Protein AF-A0A9W8XB59-F1 (afdb_monomer_lite)

Radius of gyration: 19.23 Å; chains: 1; bounding box: 44×51×46 Å

pLDDT: mean 84.79, std 17.96, range [38.41, 98.62]

Organism: NCBI:txid1932322

Foldseek 3Di:
DCLDDPPCVSLVVQLVVLVVLLVVLPPDDDPVCVLVSLVSNLVSLVSQLQSCLVVLHPSVQVSLVVSLVSLVVSCVPPVDPVSLVCNLVSLLSNLSSCVSVPPNVSSLVSLVVSVVSQVVPAPVLGQGDCRSLQVNLVVCVVVVNNVVSCVSRVVNVVSCCVNQNPPNPCPVVVVVVVPPDPPPPPPPVNVD

Structure (mmCIF, N/CA/C/O backbone):
data_AF-A0A9W8XB59-F1
#
_entry.id   AF-A0A9W8XB59-F1
#
loop_
_atom_site.group_PDB
_atom_site.id
_atom_site.type_symbol
_atom_site.label_atom_id
_atom_site.label_alt_id
_atom_site.label_comp_id
_atom_site.label_asym_id
_atom_site.label_entity_id
_atom_site.label_seq_id
_atom_site.pdbx_PDB_ins_code
_atom_site.Cartn_x
_atom_site.Cartn_y
_atom_site.Cartn_z
_atom_site.occupancy
_atom_site.B_iso_or_equiv
_atom_site.auth_seq_id
_atom_site.auth_comp_id
_atom_site.auth_asym_id
_atom_site.auth_atom_id
_atom_site.pdbx_PDB_model_num
ATOM 1 N N . MET A 1 1 ? -1.009 18.847 -15.974 1.00 39.00 1 MET A N 1
ATOM 2 C CA . MET A 1 1 ? -1.840 17.857 -16.693 1.00 39.00 1 MET A CA 1
ATOM 3 C C . MET A 1 1 ? -2.708 17.125 -15.670 1.00 39.00 1 MET A C 1
ATOM 5 O O . MET A 1 1 ? -2.159 16.431 -14.826 1.00 39.00 1 MET A O 1
ATOM 9 N N . ARG A 1 2 ? -4.029 17.368 -15.632 1.00 41.19 2 ARG A N 1
ATOM 10 C CA . ARG A 1 2 ? -4.949 16.758 -14.646 1.00 41.19 2 ARG A CA 1
ATOM 11 C C . ARG A 1 2 ? -5.427 15.395 -15.168 1.00 41.19 2 ARG A C 1
ATOM 13 O O . ARG A 1 2 ? -6.484 15.317 -15.773 1.00 41.19 2 ARG A O 1
ATOM 20 N N . LEU A 1 3 ? -4.623 14.350 -14.968 1.00 43.78 3 LEU A N 1
ATOM 21 C CA . LEU A 1 3 ? -4.915 12.979 -15.426 1.00 43.78 3 LEU A CA 1
ATOM 22 C C . LEU A 1 3 ? -6.006 12.254 -14.613 1.00 43.78 3 LEU A C 1
ATOM 24 O O . LEU A 1 3 ? -6.436 11.176 -15.001 1.00 43.78 3 LEU A O 1
ATOM 28 N N . LEU A 1 4 ? -6.470 12.824 -13.499 1.00 41.59 4 LEU A N 1
ATOM 29 C CA . LEU A 1 4 ? -7.421 12.176 -12.593 1.00 41.59 4 LEU A CA 1
ATOM 30 C C . LEU A 1 4 ? -8.642 13.083 -12.382 1.00 41.59 4 LEU A C 1
ATOM 32 O O . LEU A 1 4 ? -8.731 13.795 -11.385 1.00 41.59 4 LEU A O 1
ATOM 36 N N . GLN A 1 5 ? -9.556 13.113 -13.355 1.00 44.56 5 GLN A N 1
ATOM 37 C CA . GLN A 1 5 ? -10.935 13.551 -13.117 1.00 44.56 5 GLN A CA 1
ATOM 38 C C . GLN A 1 5 ? -11.796 12.324 -12.802 1.00 44.56 5 GLN A C 1
ATOM 40 O O . GLN A 1 5 ? -11.575 11.252 -13.358 1.00 44.56 5 GLN A O 1
ATOM 45 N N . GLU A 1 6 ? -12.783 12.494 -11.921 1.00 46.69 6 GLU A N 1
ATOM 46 C CA . GLU A 1 6 ? -13.738 11.449 -11.510 1.00 46.69 6 GLU A CA 1
ATOM 47 C C . GLU A 1 6 ? -14.647 10.968 -12.657 1.00 46.69 6 GLU A C 1
ATOM 49 O O . GLU A 1 6 ? -15.342 9.962 -12.533 1.00 46.69 6 GLU A O 1
ATOM 54 N N . THR A 1 7 ? -14.628 11.654 -13.803 1.00 48.38 7 THR A N 1
ATOM 55 C CA . THR A 1 7 ? -15.285 11.209 -15.030 1.00 48.38 7 THR A CA 1
ATOM 56 C C . THR A 1 7 ? -14.371 10.213 -15.756 1.00 48.38 7 THR A C 1
ATOM 58 O O . THR A 1 7 ? -13.221 10.511 -16.076 1.00 48.38 7 THR A O 1
ATOM 61 N N . GLY A 1 8 ? -14.872 9.000 -16.018 1.00 53.00 8 GLY A N 1
ATOM 62 C CA . GLY A 1 8 ? -14.090 7.831 -16.466 1.00 53.00 8 GLY A CA 1
ATOM 63 C C . GLY A 1 8 ? -13.177 7.999 -17.695 1.00 53.00 8 GLY A C 1
ATOM 64 O O . GLY A 1 8 ? -12.318 7.151 -17.921 1.00 53.00 8 GLY A O 1
ATOM 65 N N . TYR A 1 9 ? -13.280 9.100 -18.446 1.00 53.75 9 TYR A N 1
ATOM 66 C CA . TYR A 1 9 ? -12.360 9.448 -19.536 1.00 53.75 9 TYR A CA 1
ATOM 67 C C . TYR A 1 9 ? -10.899 9.627 -19.078 1.00 53.75 9 TYR A C 1
ATOM 69 O O . TYR A 1 9 ? -9.980 9.260 -19.814 1.00 53.75 9 TYR A O 1
ATOM 77 N N . GLY A 1 10 ? -10.659 10.137 -17.862 1.00 65.44 10 GLY A N 1
ATOM 78 C CA . GLY A 1 10 ? -9.296 10.280 -17.326 1.00 65.44 10 GLY A CA 1
ATOM 79 C C . GLY A 1 10 ? -8.639 8.937 -16.992 1.00 65.44 10 GLY A C 1
ATOM 80 O O . GLY A 1 10 ? -7.450 8.743 -17.238 1.00 65.44 10 GLY A O 1
ATOM 81 N N . LEU A 1 11 ? -9.433 7.981 -16.500 1.00 70.31 11 LEU A N 1
ATOM 82 C CA . LEU A 1 11 ? -8.954 6.659 -16.090 1.00 70.31 11 LEU A CA 1
ATOM 83 C C . LEU A 1 11 ? -8.550 5.787 -17.283 1.00 70.31 11 LEU A C 1
ATOM 85 O O . LEU A 1 11 ? -7.505 5.150 -17.225 1.00 70.31 11 LEU A O 1
ATOM 89 N N . VAL A 1 12 ? -9.330 5.792 -18.371 1.00 73.25 12 VAL A N 1
ATOM 90 C CA . VAL A 1 12 ? -8.998 5.019 -19.586 1.00 73.25 12 VAL A CA 1
ATOM 91 C C . VAL A 1 12 ? -7.714 5.544 -20.228 1.00 73.25 12 VAL A C 1
ATOM 93 O O . VAL A 1 12 ? -6.794 4.774 -20.480 1.00 73.25 12 VAL A O 1
ATOM 96 N N . THR A 1 13 ? -7.598 6.867 -20.380 1.00 79.00 13 THR A N 1
ATOM 97 C CA . THR A 1 13 ? -6.377 7.501 -20.908 1.00 79.00 13 THR A CA 1
ATOM 98 C C . THR A 1 13 ? -5.156 7.206 -20.023 1.00 79.00 13 THR A C 1
ATOM 100 O O . THR A 1 13 ? -4.043 7.037 -20.520 1.00 79.00 13 THR A O 1
ATOM 103 N N . GLY A 1 14 ? -5.357 7.120 -18.702 1.00 80.12 14 GLY A N 1
ATOM 104 C CA . GLY A 1 14 ? -4.322 6.716 -17.753 1.00 80.12 14 GLY A CA 1
ATOM 105 C C . GLY A 1 14 ? -3.882 5.256 -17.908 1.00 80.12 14 GLY A C 1
ATOM 106 O O . GLY A 1 14 ? -2.684 4.987 -17.822 1.00 80.12 14 GLY A O 1
ATOM 107 N N . ASP A 1 15 ? -4.816 4.330 -18.162 1.00 81.06 15 ASP A N 1
ATOM 108 C CA . ASP A 1 15 ? -4.507 2.909 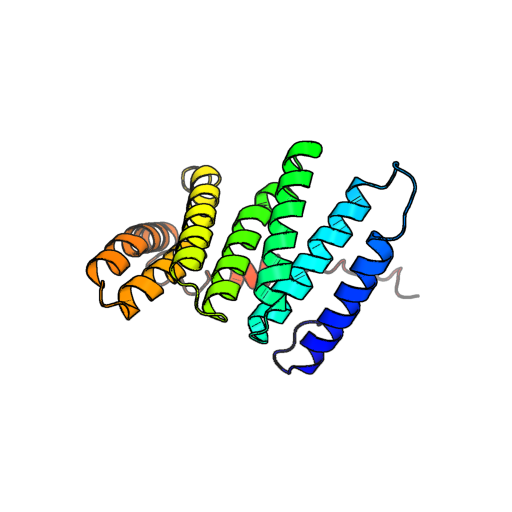-18.401 1.00 81.06 15 ASP A CA 1
ATOM 109 C C . ASP A 1 15 ? -3.679 2.766 -19.682 1.00 81.06 15 ASP A C 1
ATOM 111 O O . ASP A 1 15 ? -2.616 2.150 -19.661 1.00 81.06 15 ASP A O 1
ATOM 115 N N . ASP A 1 16 ? -4.096 3.428 -20.766 1.00 84.50 16 ASP A N 1
ATOM 116 C CA . ASP A 1 16 ? -3.393 3.404 -22.054 1.00 84.50 16 ASP A CA 1
ATOM 117 C C . ASP A 1 16 ? -1.960 3.943 -21.935 1.00 84.50 16 ASP A C 1
ATOM 119 O O . ASP A 1 16 ? -1.011 3.337 -22.447 1.00 84.50 16 ASP A O 1
ATOM 123 N N . TYR A 1 17 ? -1.777 5.049 -21.204 1.00 82.69 17 TYR A N 1
ATOM 124 C CA . TYR A 1 17 ? -0.450 5.600 -20.932 1.00 82.69 17 TYR A CA 1
ATOM 125 C C . TYR A 1 17 ? 0.417 4.625 -20.126 1.00 82.69 17 TYR A C 1
ATOM 127 O O . TYR A 1 17 ? 1.581 4.401 -20.464 1.00 82.69 17 TYR A O 1
ATOM 135 N N . ALA A 1 18 ? -0.143 4.012 -19.082 1.00 85.81 18 ALA A N 1
ATOM 136 C CA . ALA A 1 18 ? 0.582 3.063 -18.248 1.00 85.81 18 ALA A CA 1
ATOM 137 C C . ALA A 1 18 ? 0.952 1.780 -19.016 1.00 85.81 18 ALA A C 1
ATOM 139 O O . ALA A 1 18 ? 2.045 1.246 -18.833 1.00 85.81 18 ALA A O 1
ATOM 140 N N . VAL A 1 19 ? 0.088 1.307 -19.919 1.00 88.44 19 VAL A N 1
ATOM 141 C CA . VAL A 1 19 ? 0.380 0.172 -20.808 1.00 88.44 19 VAL A CA 1
ATOM 142 C C . VAL A 1 19 ? 1.507 0.516 -21.784 1.00 88.44 19 VAL A C 1
ATOM 144 O O . VAL A 1 19 ? 2.394 -0.310 -22.013 1.00 88.44 19 VAL A O 1
ATOM 147 N N . LEU A 1 20 ? 1.514 1.725 -22.353 1.00 87.38 20 LEU A N 1
ATOM 148 C CA . LEU A 1 20 ? 2.593 2.165 -23.239 1.00 87.38 20 LEU A CA 1
ATOM 149 C C . LEU A 1 20 ? 3.930 2.270 -22.493 1.00 87.38 20 LEU A C 1
ATOM 151 O O . LEU A 1 20 ? 4.931 1.735 -22.968 1.00 87.38 20 LEU A O 1
ATOM 155 N N . ALA A 1 21 ? 3.939 2.896 -21.312 1.00 83.75 21 ALA A N 1
ATOM 156 C CA . ALA A 1 21 ? 5.128 3.013 -20.469 1.00 83.75 21 ALA A CA 1
ATOM 157 C C . ALA A 1 21 ? 5.686 1.635 -20.074 1.00 83.75 21 ALA A C 1
ATOM 159 O O . ALA A 1 21 ? 6.890 1.404 -20.176 1.00 83.75 21 ALA A O 1
ATOM 160 N N . GLN A 1 22 ? 4.810 0.684 -19.734 1.00 86.88 22 GLN A N 1
ATOM 161 C CA . GLN A 1 22 ? 5.190 -0.704 -19.480 1.00 86.88 22 GLN A CA 1
ATOM 162 C C . GLN A 1 22 ? 5.850 -1.360 -20.699 1.00 86.88 22 GLN A C 1
ATOM 164 O O . GLN A 1 22 ? 6.851 -2.054 -20.541 1.00 86.88 22 GLN A O 1
ATOM 169 N N . ARG A 1 23 ? 5.301 -1.173 -21.907 1.00 87.50 23 ARG A N 1
ATOM 170 C CA . ARG A 1 23 ? 5.877 -1.748 -23.135 1.00 87.50 23 ARG A CA 1
ATOM 171 C C . ARG A 1 23 ? 7.260 -1.182 -23.417 1.00 87.50 23 ARG A C 1
ATOM 173 O O . ARG A 1 23 ? 8.157 -1.952 -23.728 1.00 87.50 23 ARG A O 1
ATOM 180 N N . ILE A 1 24 ? 7.433 0.129 -23.267 1.00 84.94 24 ILE A N 1
ATOM 181 C CA . ILE A 1 24 ? 8.732 0.789 -23.445 1.00 84.94 24 ILE A CA 1
ATOM 182 C C . ILE A 1 24 ? 9.738 0.255 -22.420 1.00 84.94 24 ILE A C 1
ATOM 184 O O . ILE A 1 24 ? 10.842 -0.121 -22.794 1.00 84.94 24 ILE A O 1
ATOM 188 N N . ALA A 1 25 ? 9.337 0.130 -21.153 1.00 82.56 25 ALA A N 1
ATOM 189 C CA . ALA A 1 25 ? 10.191 -0.413 -20.099 1.00 82.56 25 ALA A CA 1
ATOM 190 C C . ALA A 1 25 ? 10.466 -1.924 -20.228 1.00 82.56 25 ALA A C 1
ATOM 192 O O . ALA A 1 25 ? 11.363 -2.433 -19.566 1.00 82.56 25 ALA A O 1
ATOM 193 N N . ALA A 1 26 ? 9.701 -2.657 -21.040 1.00 76.44 26 ALA A N 1
ATOM 194 C CA . ALA A 1 26 ? 9.910 -4.083 -21.283 1.00 76.44 26 ALA A CA 1
ATOM 195 C C . ALA A 1 26 ? 10.820 -4.367 -22.489 1.00 76.44 26 ALA A C 1
ATOM 197 O O . ALA A 1 26 ? 11.258 -5.504 -22.650 1.00 76.44 26 ALA A O 1
ATOM 198 N N . ILE A 1 27 ? 11.094 -3.371 -23.337 1.00 81.62 27 ILE A N 1
ATOM 199 C CA . ILE A 1 27 ? 12.056 -3.520 -24.432 1.00 81.62 27 ILE A CA 1
ATOM 200 C C . ILE A 1 27 ? 13.453 -3.636 -23.813 1.00 81.62 27 ILE A C 1
ATOM 202 O O . ILE A 1 27 ? 13.838 -2.826 -22.966 1.00 81.62 27 ILE A O 1
ATOM 206 N N . GLU A 1 28 ? 14.190 -4.678 -24.206 1.00 67.75 28 GLU A N 1
ATOM 207 C CA . GLU A 1 28 ? 15.563 -4.904 -23.758 1.00 67.75 28 GLU A CA 1
ATOM 208 C C . GLU A 1 28 ? 16.415 -3.665 -24.056 1.00 67.75 28 GLU A C 1
ATOM 210 O O . GLU A 1 28 ? 16.481 -3.176 -25.183 1.00 67.75 28 GLU A O 1
ATOM 215 N N . GLY A 1 29 ? 17.037 -3.142 -23.006 1.00 64.56 29 GLY A N 1
ATOM 216 C CA . GLY A 1 29 ? 17.947 -2.005 -23.044 1.00 64.56 29 GLY A CA 1
ATOM 217 C C . GLY A 1 29 ? 19.198 -2.346 -22.247 1.00 64.56 29 GLY A C 1
ATOM 218 O O . GLY A 1 29 ? 19.171 -3.293 -21.454 1.00 64.56 29 GLY A O 1
ATOM 219 N N . ASN A 1 30 ? 20.268 -1.584 -22.472 1.00 67.50 30 ASN A N 1
ATOM 220 C CA . ASN A 1 30 ? 21.551 -1.758 -21.793 1.00 67.50 30 ASN A CA 1
ATOM 221 C C . ASN A 1 30 ? 21.385 -1.767 -20.261 1.00 67.50 30 ASN A C 1
ATOM 223 O O . ASN A 1 30 ? 20.531 -1.068 -19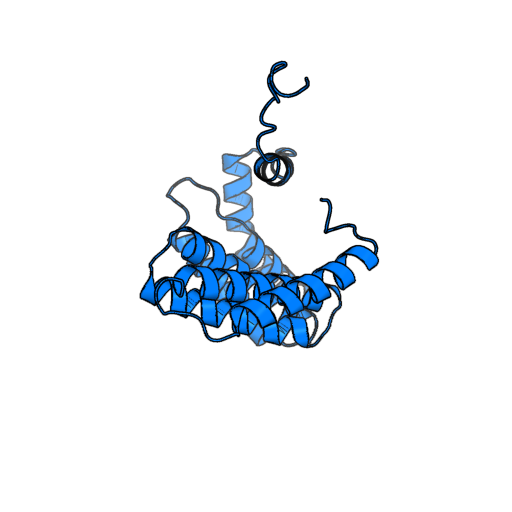.714 1.00 67.50 30 ASN A O 1
ATOM 227 N N . ASP A 1 31 ? 22.237 -2.532 -19.573 1.00 69.62 31 ASP A N 1
ATOM 228 C CA . ASP A 1 31 ? 22.199 -2.700 -18.110 1.00 69.62 31 ASP A CA 1
ATOM 229 C C . ASP A 1 31 ? 22.401 -1.385 -17.330 1.00 69.62 31 ASP A C 1
ATOM 231 O O . ASP A 1 31 ? 22.033 -1.302 -16.158 1.00 69.62 31 ASP A O 1
ATOM 235 N N . GLU A 1 32 ? 22.936 -0.342 -17.973 1.00 68.62 32 GLU A N 1
ATOM 236 C CA . GLU A 1 32 ? 23.192 0.968 -17.359 1.00 68.62 32 GLU A CA 1
ATOM 237 C C . GLU A 1 32 ? 21.907 1.679 -16.874 1.00 68.62 32 GLU A C 1
ATOM 239 O O . GLU A 1 32 ? 21.971 2.421 -15.896 1.00 68.62 32 GLU A O 1
ATOM 244 N N . ASP A 1 33 ? 20.733 1.363 -17.445 1.00 84.50 33 ASP A N 1
ATOM 245 C CA . ASP A 1 33 ? 19.448 2.017 -17.123 1.00 84.50 33 ASP A CA 1
ATOM 246 C C . ASP A 1 33 ? 18.468 1.124 -16.327 1.00 84.50 33 ASP A C 1
ATOM 248 O O . ASP A 1 33 ? 17.264 1.392 -16.238 1.00 84.50 33 ASP A O 1
ATOM 252 N N . GLU A 1 34 ? 18.938 0.021 -15.737 1.00 89.44 34 GLU A N 1
ATOM 253 C CA . GLU A 1 34 ? 18.060 -0.991 -15.128 1.00 89.44 34 GLU A CA 1
ATOM 254 C C . GLU A 1 34 ? 17.197 -0.454 -13.966 1.00 89.44 34 GLU A C 1
ATOM 256 O O . GLU A 1 34 ? 16.018 -0.818 -13.830 1.00 89.44 34 GLU A O 1
ATOM 261 N N . ASN A 1 35 ? 17.755 0.424 -13.124 1.00 91.12 35 ASN A N 1
ATOM 262 C CA . ASN A 1 35 ? 17.005 1.032 -12.023 1.00 91.12 35 ASN A CA 1
ATOM 263 C C . ASN A 1 35 ? 15.865 1.915 -12.550 1.00 91.12 35 ASN A C 1
ATOM 265 O O . ASN A 1 35 ? 14.741 1.818 -12.061 1.00 91.12 35 ASN A O 1
ATOM 269 N N . ASP A 1 36 ? 16.124 2.737 -13.560 1.00 90.50 36 ASP A N 1
ATOM 270 C CA . ASP A 1 36 ? 15.119 3.647 -14.110 1.00 90.50 36 ASP A CA 1
ATOM 271 C C . ASP A 1 36 ? 14.035 2.862 -14.852 1.00 90.50 36 ASP A C 1
ATOM 273 O O . ASP A 1 36 ? 12.838 3.085 -14.657 1.00 90.50 36 ASP A O 1
ATOM 277 N N . ARG A 1 37 ? 14.434 1.836 -15.608 1.00 90.50 37 ARG A N 1
ATOM 278 C CA . ARG A 1 37 ? 13.511 0.924 -16.291 1.00 90.50 37 ARG A CA 1
ATOM 279 C C . ARG A 1 37 ? 12.591 0.195 -15.315 1.00 90.50 37 ARG A C 1
ATOM 281 O O . ARG A 1 37 ? 11.374 0.180 -15.500 1.00 90.50 37 ARG A O 1
ATOM 288 N N . SER A 1 38 ? 13.146 -0.395 -14.254 1.00 92.81 38 SER A N 1
ATOM 289 C CA . SER A 1 38 ? 12.342 -1.094 -13.242 1.00 92.81 38 SER A CA 1
ATOM 290 C C . SER A 1 38 ? 11.451 -0.136 -12.443 1.00 92.81 38 SER A C 1
ATOM 292 O O . SER A 1 38 ? 10.356 -0.531 -12.038 1.00 92.81 38 SER A O 1
ATOM 294 N N . LYS A 1 39 ? 11.854 1.132 -12.272 1.00 93.00 39 LYS A N 1
ATOM 295 C CA . LYS A 1 39 ? 11.016 2.182 -11.677 1.00 93.00 39 LYS A CA 1
ATOM 296 C C . LYS A 1 39 ? 9.825 2.517 -12.572 1.00 93.00 39 LYS A C 1
ATOM 298 O O . LYS A 1 39 ? 8.691 2.454 -12.103 1.00 93.00 39 LYS A O 1
ATOM 303 N N . ILE A 1 40 ? 10.059 2.782 -13.859 1.00 91.94 40 ILE A N 1
ATOM 304 C CA . ILE A 1 40 ? 8.994 3.048 -14.841 1.00 91.94 40 ILE A CA 1
ATOM 305 C C . ILE A 1 40 ? 8.023 1.867 -14.909 1.00 91.94 40 ILE A C 1
ATOM 307 O O . ILE A 1 40 ? 6.805 2.058 -14.907 1.00 91.94 40 ILE A O 1
ATOM 311 N N . LEU A 1 41 ? 8.545 0.638 -14.921 1.00 93.56 41 LEU A N 1
ATOM 312 C CA . LEU A 1 41 ? 7.727 -0.570 -14.926 1.00 93.56 41 LEU A CA 1
ATOM 313 C C . LEU A 1 41 ? 6.874 -0.686 -13.652 1.00 93.56 41 LEU A C 1
ATOM 315 O O . LEU A 1 41 ? 5.672 -0.942 -13.735 1.00 93.56 41 LEU A O 1
ATOM 319 N N . SER A 1 42 ? 7.477 -0.456 -12.484 1.00 94.88 42 SER A N 1
ATOM 320 C CA . SER A 1 42 ? 6.798 -0.451 -11.182 1.00 94.88 42 SER A CA 1
ATOM 321 C C . SER A 1 42 ? 5.672 0.590 -11.132 1.00 94.88 42 SER A C 1
ATOM 323 O O . SER A 1 42 ? 4.531 0.253 -10.807 1.00 94.88 42 SER A O 1
ATOM 325 N N . ASP A 1 43 ? 5.944 1.829 -11.551 1.00 92.75 43 ASP A N 1
ATOM 326 C CA . ASP A 1 43 ? 4.950 2.906 -11.586 1.00 92.75 43 ASP A CA 1
ATOM 327 C C . ASP A 1 43 ? 3.843 2.642 -12.626 1.00 92.75 43 ASP A C 1
ATOM 329 O O . ASP A 1 43 ? 2.677 2.966 -12.398 1.00 92.75 43 ASP A O 1
ATOM 333 N N . SER A 1 44 ? 4.159 1.973 -13.735 1.00 93.69 44 SER A N 1
ATOM 334 C CA . SER A 1 44 ? 3.156 1.546 -14.719 1.00 93.69 44 SER A CA 1
ATOM 335 C C . SER A 1 44 ? 2.167 0.544 -14.112 1.00 93.69 44 SER A C 1
ATOM 337 O O . SER A 1 44 ? 0.952 0.709 -14.244 1.00 93.69 44 SER A O 1
ATOM 339 N N . TYR A 1 45 ? 2.661 -0.465 -13.383 1.00 96.19 45 TYR A N 1
ATOM 340 C CA . TYR A 1 45 ? 1.801 -1.412 -12.668 1.00 96.19 45 TYR A CA 1
ATOM 341 C C . TYR A 1 45 ? 1.029 -0.762 -11.520 1.00 96.19 45 TYR A C 1
ATOM 343 O O . TYR A 1 45 ? -0.132 -1.115 -11.301 1.00 96.19 45 TYR A O 1
ATOM 351 N N . ARG A 1 46 ? 1.622 0.216 -10.825 1.00 95.38 46 ARG A N 1
ATOM 352 C CA . ARG A 1 46 ? 0.918 1.048 -9.843 1.00 95.38 46 ARG A CA 1
ATOM 353 C C . ARG A 1 46 ? -0.311 1.702 -10.460 1.00 95.38 46 ARG A C 1
ATOM 355 O O . ARG A 1 46 ? -1.406 1.550 -9.923 1.00 95.38 46 ARG A O 1
ATOM 362 N N . PHE A 1 47 ? -0.149 2.424 -11.570 1.00 94.38 47 PHE A N 1
ATOM 363 C CA . PHE A 1 47 ? -1.262 3.143 -12.191 1.00 94.38 47 PHE A CA 1
ATOM 364 C C . PHE A 1 47 ? -2.349 2.189 -12.688 1.00 94.38 47 PHE A C 1
ATOM 366 O O . PHE A 1 47 ? -3.511 2.374 -12.328 1.00 94.38 47 PHE A O 1
ATOM 373 N N . GLN A 1 48 ? -1.982 1.123 -13.406 1.00 94.62 48 GLN A N 1
ATOM 374 C CA . GLN A 1 48 ? -2.942 0.105 -13.859 1.00 94.62 48 GLN A CA 1
ATOM 375 C C . GLN A 1 48 ? -3.654 -0.580 -12.685 1.00 94.62 48 GLN A C 1
ATOM 377 O O . GLN A 1 48 ? -4.856 -0.823 -12.736 1.00 94.62 48 GLN A O 1
ATOM 382 N N . GLY A 1 49 ? -2.935 -0.863 -11.596 1.00 95.06 49 GLY A N 1
ATOM 383 C CA . GLY A 1 49 ? -3.494 -1.459 -10.386 1.00 95.06 49 GLY A CA 1
ATOM 384 C C . GLY A 1 49 ? -4.517 -0.557 -9.699 1.00 95.06 49 GLY A C 1
ATOM 385 O O . GLY A 1 49 ? -5.612 -1.007 -9.354 1.00 95.06 49 GLY A O 1
ATOM 386 N N . ILE A 1 50 ? -4.200 0.731 -9.550 1.00 93.94 50 ILE A N 1
ATOM 387 C CA . ILE A 1 50 ? -5.108 1.730 -8.976 1.00 93.94 50 ILE A CA 1
ATOM 388 C C . ILE A 1 50 ? -6.347 1.887 -9.866 1.00 93.94 50 ILE A C 1
ATOM 390 O O . ILE A 1 50 ? -7.469 1.753 -9.373 1.00 93.94 50 ILE A O 1
ATOM 394 N N . ILE A 1 51 ? -6.157 2.110 -11.171 1.00 92.62 51 ILE A N 1
ATOM 395 C CA . ILE A 1 51 ? -7.242 2.279 -12.149 1.00 92.62 51 ILE A CA 1
ATOM 396 C C . ILE A 1 51 ? -8.126 1.031 -12.182 1.00 92.62 51 ILE A C 1
ATOM 398 O O . ILE A 1 51 ? -9.341 1.125 -12.012 1.00 92.62 51 ILE A O 1
ATOM 402 N N . GLY A 1 52 ? -7.519 -0.148 -12.308 1.00 92.31 52 GLY A N 1
ATOM 403 C CA . GLY A 1 52 ? -8.221 -1.424 -12.324 1.00 92.31 52 GLY A CA 1
ATOM 404 C C . GLY A 1 52 ? -9.036 -1.662 -11.053 1.00 92.31 52 GLY A C 1
ATOM 405 O O . GLY A 1 52 ? -10.149 -2.175 -11.142 1.00 92.31 52 GLY A O 1
ATOM 406 N N . SER A 1 53 ? -8.539 -1.222 -9.892 1.00 92.38 53 SER A N 1
ATOM 407 C CA . SER A 1 53 ? -9.264 -1.286 -8.615 1.00 92.38 53 SER A CA 1
ATOM 408 C C . SER A 1 53 ? -10.457 -0.330 -8.557 1.00 92.38 53 SER A C 1
ATOM 410 O O . SER A 1 53 ? -11.491 -0.682 -7.991 1.00 92.38 53 SER A O 1
ATOM 412 N N . TYR A 1 54 ? -10.349 0.871 -9.131 1.00 90.25 54 TYR A N 1
ATOM 413 C CA . TYR A 1 54 ? -11.481 1.803 -9.231 1.00 90.25 54 TYR A CA 1
ATOM 414 C C . TYR A 1 54 ? -12.558 1.300 -10.192 1.00 90.25 54 TYR A C 1
ATOM 416 O O . TYR A 1 54 ? -13.744 1.430 -9.900 1.00 90.25 54 TYR A O 1
ATOM 424 N N . LEU A 1 55 ? -12.146 0.676 -11.296 1.00 89.75 55 LEU A N 1
ATOM 425 C CA . LEU A 1 55 ? -13.047 0.081 -12.283 1.00 89.75 55 LEU A CA 1
ATOM 426 C C . LEU A 1 55 ? -13.595 -1.295 -11.858 1.00 89.75 55 LEU A C 1
ATOM 428 O O . LEU A 1 55 ? -14.452 -1.840 -12.545 1.00 89.75 55 LEU A O 1
ATOM 432 N N . GLY A 1 56 ? -13.111 -1.871 -10.751 1.00 89.75 56 GLY A N 1
ATOM 433 C CA . GLY A 1 56 ? -13.547 -3.185 -10.265 1.00 89.75 56 GLY A CA 1
ATOM 434 C C . GLY A 1 56 ? -13.142 -4.352 -11.173 1.00 89.75 56 GLY A C 1
ATOM 435 O O . GLY A 1 56 ? -13.863 -5.339 -11.266 1.00 89.75 56 GLY A O 1
ATOM 436 N N . THR A 1 57 ? -12.008 -4.239 -11.863 1.00 91.75 57 THR A N 1
ATOM 437 C CA . THR A 1 57 ? -11.513 -5.251 -12.812 1.00 91.75 57 THR A CA 1
ATOM 438 C C . THR A 1 57 ? -10.448 -6.155 -12.187 1.00 91.75 57 THR A C 1
ATOM 440 O O . THR A 1 57 ? -9.724 -5.742 -11.278 1.00 91.75 57 THR A O 1
ATOM 443 N N . GLU A 1 58 ? -10.275 -7.368 -12.727 1.00 91.88 58 GLU A N 1
ATOM 444 C CA . GLU A 1 58 ? -9.221 -8.313 -12.304 1.00 91.88 58 GLU A CA 1
ATOM 445 C C . GLU A 1 58 ? -7.805 -7.743 -12.428 1.00 91.88 58 GLU A C 1
ATOM 447 O O . GLU A 1 58 ? -6.940 -8.061 -11.605 1.00 91.88 58 GLU A O 1
ATOM 452 N N . LYS A 1 59 ? -7.602 -6.809 -13.372 1.00 93.06 59 LYS A N 1
ATOM 453 C CA . LYS A 1 59 ? -6.349 -6.057 -13.516 1.00 93.06 59 LYS A CA 1
ATOM 454 C C . LYS A 1 59 ? -5.934 -5.371 -12.215 1.00 93.06 59 LYS A C 1
ATOM 456 O O . LYS A 1 59 ? -4.745 -5.317 -11.918 1.00 93.06 59 LYS A O 1
ATOM 461 N N . GLY A 1 60 ? -6.890 -4.883 -11.418 1.00 95.44 60 GLY A N 1
ATOM 462 C CA . GLY A 1 60 ? -6.599 -4.230 -10.143 1.00 95.44 60 GLY A CA 1
ATOM 463 C C . GLY A 1 60 ? -5.761 -5.121 -9.229 1.00 95.44 60 GLY A C 1
ATOM 464 O O . GLY A 1 60 ? -4.726 -4.692 -8.725 1.00 95.44 60 GLY A O 1
ATOM 465 N N . VAL A 1 61 ? -6.159 -6.388 -9.086 1.00 97.00 61 VAL A N 1
ATOM 466 C CA . VAL A 1 61 ? -5.485 -7.373 -8.229 1.00 97.00 61 VAL A CA 1
ATOM 467 C C . VAL A 1 61 ? -4.159 -7.813 -8.847 1.00 97.00 61 VAL A C 1
ATOM 469 O O . VAL A 1 61 ? -3.141 -7.829 -8.155 1.00 97.00 61 VAL A O 1
ATOM 472 N N . SER A 1 62 ? -4.134 -8.151 -10.142 1.00 96.88 62 SER A N 1
ATOM 473 C CA . SER A 1 62 ? -2.907 -8.632 -10.791 1.00 96.88 62 SER A CA 1
ATOM 474 C C . SER A 1 62 ? -1.816 -7.558 -10.860 1.00 96.88 62 SER A C 1
ATOM 476 O O . SER A 1 62 ? -0.658 -7.848 -10.566 1.00 96.88 62 SER A O 1
ATOM 478 N N . CYS A 1 63 ? -2.167 -6.312 -11.195 1.00 96.94 63 CYS A N 1
ATOM 479 C CA . CYS A 1 63 ? -1.204 -5.221 -11.347 1.00 96.94 63 CYS A CA 1
ATOM 480 C C . CYS A 1 63 ? -0.692 -4.701 -9.998 1.00 96.94 63 CYS A C 1
ATOM 482 O O . CYS A 1 63 ? 0.509 -4.488 -9.866 1.00 96.94 63 CYS A O 1
ATOM 484 N N . THR A 1 64 ? -1.539 -4.568 -8.968 1.00 97.94 64 THR A N 1
ATOM 485 C CA . THR A 1 64 ? -1.058 -4.204 -7.616 1.00 97.94 64 THR A CA 1
ATOM 486 C C . THR A 1 64 ? -0.179 -5.298 -7.010 1.00 97.94 64 THR A C 1
ATOM 488 O O . THR A 1 64 ? 0.841 -4.986 -6.400 1.00 97.94 64 THR A O 1
ATOM 491 N N . LYS A 1 65 ? -0.493 -6.581 -7.242 1.00 98.12 65 LYS A N 1
ATOM 492 C CA . LYS A 1 65 ? 0.401 -7.681 -6.858 1.00 98.12 65 LYS A CA 1
ATOM 493 C C . LYS A 1 65 ? 1.756 -7.566 -7.562 1.00 98.12 65 LYS A C 1
ATOM 495 O O . LYS A 1 65 ? 2.787 -7.651 -6.900 1.00 98.12 65 LYS A O 1
ATOM 500 N N . LYS A 1 66 ? 1.765 -7.331 -8.879 1.00 97.94 66 LYS A N 1
ATOM 501 C CA . LYS A 1 66 ? 3.017 -7.196 -9.635 1.00 97.94 66 LYS A CA 1
ATOM 502 C C . LYS A 1 66 ? 3.827 -5.966 -9.219 1.00 97.94 66 LYS A C 1
ATOM 504 O O . LYS A 1 66 ? 5.050 -6.028 -9.157 1.00 97.94 66 LYS A O 1
ATOM 509 N N . TRP A 1 67 ? 3.149 -4.875 -8.874 1.00 98.25 67 TRP A N 1
ATOM 510 C CA . TRP A 1 67 ? 3.772 -3.686 -8.299 1.00 98.25 67 TRP A CA 1
ATOM 511 C C . TRP A 1 67 ? 4.485 -3.993 -6.973 1.00 98.25 67 TRP A C 1
ATOM 513 O O . TRP A 1 67 ? 5.636 -3.598 -6.802 1.00 98.25 67 TRP A O 1
ATOM 523 N N . ILE A 1 68 ? 3.856 -4.756 -6.069 1.00 98.62 68 ILE A N 1
ATOM 524 C CA . ILE A 1 68 ? 4.493 -5.202 -4.817 1.00 98.62 68 ILE A CA 1
ATOM 525 C C . ILE A 1 68 ? 5.743 -6.045 -5.104 1.00 98.62 68 ILE A C 1
ATOM 527 O O . ILE A 1 68 ? 6.779 -5.801 -4.491 1.00 98.62 68 ILE A O 1
ATOM 531 N N . GLU A 1 69 ? 5.663 -7.008 -6.029 1.00 98.31 69 GLU A N 1
ATOM 532 C CA . GLU A 1 69 ? 6.807 -7.852 -6.418 1.00 98.31 69 GLU A CA 1
ATOM 533 C C . GLU A 1 69 ? 8.001 -6.994 -6.874 1.00 98.31 69 GLU A C 1
ATOM 535 O O . GLU A 1 69 ? 9.098 -7.129 -6.335 1.00 98.31 69 GLU A O 1
ATOM 540 N N . LEU A 1 70 ? 7.763 -6.040 -7.781 1.00 97.06 70 LEU A N 1
ATOM 541 C CA . LEU A 1 70 ? 8.801 -5.137 -8.287 1.00 97.06 70 LEU A CA 1
ATOM 542 C C . LEU A 1 70 ? 9.368 -4.221 -7.199 1.00 97.06 70 LEU A C 1
ATOM 544 O O . LEU A 1 70 ? 10.571 -3.981 -7.172 1.00 97.06 70 LEU A O 1
ATOM 548 N N . LEU A 1 71 ? 8.538 -3.709 -6.285 1.00 98.19 71 LEU A N 1
ATOM 549 C CA . LEU A 1 71 ? 9.032 -2.917 -5.157 1.00 98.19 71 LEU A CA 1
ATOM 550 C C . LEU A 1 71 ? 9.934 -3.744 -4.242 1.00 98.19 71 LEU A C 1
ATOM 552 O O . LEU A 1 71 ? 10.977 -3.253 -3.829 1.00 98.19 71 LEU A O 1
ATOM 556 N N . VAL A 1 72 ? 9.568 -4.990 -3.935 1.00 98.25 72 VAL A N 1
ATOM 557 C CA . VAL A 1 72 ? 10.399 -5.874 -3.103 1.00 98.25 72 VAL A CA 1
ATOM 558 C C . VAL A 1 72 ? 11.748 -6.140 -3.773 1.00 98.25 72 VAL A C 1
ATOM 560 O O . VAL A 1 72 ? 12.782 -6.018 -3.115 1.00 98.25 72 VAL A O 1
ATOM 563 N N . GLU A 1 73 ? 11.754 -6.434 -5.074 1.00 97.38 73 GLU A N 1
ATOM 564 C CA . GLU A 1 73 ? 12.980 -6.620 -5.862 1.00 97.38 73 GLU A CA 1
ATOM 565 C C . GLU A 1 73 ? 13.856 -5.356 -5.851 1.00 97.38 73 GLU A C 1
ATOM 567 O O . GLU A 1 73 ? 15.046 -5.414 -5.529 1.00 97.38 73 GLU A O 1
ATOM 572 N N . ARG A 1 74 ? 13.260 -4.189 -6.124 1.00 96.81 74 ARG A N 1
ATOM 573 C CA . ARG A 1 74 ? 13.958 -2.895 -6.126 1.00 96.81 74 ARG A CA 1
ATOM 574 C C . ARG A 1 74 ? 14.510 -2.522 -4.755 1.00 96.81 74 ARG A C 1
ATOM 576 O O . ARG A 1 74 ? 15.640 -2.049 -4.667 1.00 96.81 74 ARG A O 1
ATOM 583 N N . ILE A 1 75 ? 13.762 -2.762 -3.678 1.00 97.56 75 ILE A N 1
ATOM 584 C CA . ILE A 1 75 ? 14.222 -2.522 -2.302 1.00 97.56 75 ILE A CA 1
ATOM 585 C C . ILE A 1 75 ? 15.414 -3.420 -1.983 1.00 97.56 75 ILE A C 1
ATOM 587 O O . ILE A 1 75 ? 16.400 -2.933 -1.434 1.00 97.56 75 ILE A O 1
ATOM 591 N N . ALA A 1 76 ? 15.351 -4.703 -2.349 1.00 97.94 76 ALA A N 1
ATOM 592 C CA . ALA A 1 76 ? 16.449 -5.636 -2.125 1.00 97.94 76 ALA A CA 1
ATOM 593 C C . ALA A 1 76 ? 17.725 -5.211 -2.870 1.00 97.94 76 ALA A C 1
ATOM 595 O O . ALA A 1 76 ? 18.822 -5.341 -2.327 1.00 97.94 76 ALA A O 1
ATOM 596 N N . LYS A 1 77 ? 17.582 -4.678 -4.089 1.00 96.88 77 LYS A N 1
ATOM 597 C CA . LYS A 1 77 ? 18.711 -4.312 -4.950 1.00 96.88 77 LYS A CA 1
ATOM 598 C C . LYS A 1 77 ? 19.281 -2.918 -4.683 1.00 96.88 77 LYS A C 1
ATOM 600 O O . LYS A 1 77 ? 20.497 -2.757 -4.640 1.00 96.88 77 LYS A O 1
ATOM 605 N N . HIS A 1 78 ? 18.422 -1.915 -4.525 1.00 95.62 78 HIS A N 1
ATOM 606 C CA . HIS A 1 78 ? 18.815 -0.502 -4.526 1.00 95.62 78 HIS A CA 1
ATOM 607 C C . HIS A 1 78 ? 18.596 0.204 -3.184 1.00 95.62 78 HIS A C 1
ATOM 609 O O . HIS A 1 78 ? 19.181 1.258 -2.958 1.00 95.62 78 HIS A O 1
ATOM 615 N N . GLN A 1 79 ? 17.757 -0.348 -2.298 1.00 96.12 79 GLN A N 1
ATOM 616 C CA . GLN A 1 79 ? 17.444 0.216 -0.973 1.00 96.12 79 GLN A CA 1
ATOM 617 C C . GLN A 1 79 ? 16.997 1.691 -1.003 1.00 96.12 79 GLN A C 1
ATOM 619 O O . GLN A 1 79 ? 17.215 2.449 -0.055 1.00 96.12 79 GLN A O 1
ATOM 624 N N . LEU A 1 80 ? 16.349 2.117 -2.091 1.00 95.06 80 LEU A N 1
ATOM 625 C CA . LEU A 1 80 ? 15.905 3.497 -2.253 1.00 95.06 80 LEU A CA 1
ATOM 626 C C . LEU A 1 80 ? 14.765 3.810 -1.285 1.00 95.06 80 LEU A C 1
ATOM 628 O O . LEU A 1 80 ? 13.758 3.101 -1.234 1.00 95.06 80 LEU A O 1
ATOM 632 N N . LYS A 1 81 ? 14.895 4.924 -0.554 1.00 95.31 81 LYS A N 1
ATOM 633 C CA . LYS A 1 81 ? 13.894 5.371 0.426 1.00 95.31 81 LYS A CA 1
ATOM 634 C C . LYS A 1 81 ? 12.491 5.463 -0.180 1.00 95.31 81 LYS A C 1
ATOM 636 O O . LYS A 1 81 ? 11.533 5.054 0.467 1.00 95.31 81 LYS A O 1
ATOM 641 N N . GLU A 1 82 ? 12.383 5.964 -1.409 1.00 95.31 82 GLU A N 1
ATOM 642 C CA . GLU A 1 82 ? 11.108 6.096 -2.118 1.00 95.31 82 GLU A CA 1
ATOM 643 C C . GLU A 1 82 ? 10.396 4.746 -2.289 1.00 95.31 82 GLU A C 1
ATOM 645 O O . GLU A 1 82 ? 9.204 4.647 -2.002 1.00 95.31 82 GLU A O 1
ATOM 650 N N . ASP A 1 83 ? 11.108 3.689 -2.693 1.00 96.94 83 ASP A N 1
ATOM 651 C CA . ASP A 1 83 ? 10.506 2.366 -2.887 1.00 96.94 83 ASP A CA 1
ATOM 652 C C . ASP A 1 83 ? 10.035 1.781 -1.547 1.00 96.94 83 ASP A C 1
ATOM 654 O O . ASP A 1 83 ? 8.918 1.268 -1.438 1.00 96.94 83 ASP A O 1
ATOM 658 N N . ILE A 1 84 ? 10.845 1.935 -0.492 1.00 96.06 84 ILE A N 1
ATOM 659 C CA . ILE A 1 84 ? 10.488 1.490 0.863 1.00 96.06 84 ILE A CA 1
ATOM 660 C C . ILE A 1 84 ? 9.256 2.263 1.369 1.00 96.06 84 ILE A C 1
ATOM 662 O O . ILE A 1 84 ? 8.372 1.677 1.999 1.00 96.06 84 ILE A O 1
ATOM 666 N N . ASP A 1 85 ? 9.180 3.579 1.122 1.00 95.25 85 ASP A N 1
ATOM 667 C CA . ASP A 1 85 ? 8.036 4.438 1.488 1.00 95.25 85 ASP A CA 1
ATOM 668 C C . ASP A 1 85 ? 6.771 4.076 0.707 1.00 95.25 85 ASP A C 1
ATOM 670 O O . ASP A 1 85 ? 5.659 4.198 1.222 1.00 95.25 85 ASP A O 1
ATOM 674 N N . THR A 1 86 ? 6.942 3.588 -0.517 1.00 96.88 86 THR A N 1
ATOM 675 C CA . THR A 1 86 ? 5.847 3.231 -1.416 1.00 96.88 86 THR A CA 1
ATOM 676 C C . THR A 1 86 ? 5.264 1.847 -1.115 1.00 96.88 86 THR A C 1
ATOM 678 O O . THR A 1 86 ? 4.072 1.621 -1.324 1.00 96.88 86 THR A O 1
ATOM 681 N N . LEU A 1 87 ? 6.054 0.921 -0.566 1.00 98.19 87 LEU A N 1
ATOM 682 C CA . LEU A 1 87 ? 5.618 -0.446 -0.261 1.00 98.19 87 LEU A CA 1
ATOM 683 C C . LEU A 1 87 ? 4.319 -0.561 0.570 1.00 98.19 87 LEU A C 1
ATOM 685 O O . LEU A 1 87 ? 3.435 -1.315 0.154 1.00 98.19 87 LEU A O 1
ATOM 689 N N . PRO A 1 88 ? 4.122 0.153 1.700 1.00 97.88 88 PRO A N 1
ATOM 690 C CA . PRO A 1 88 ? 2.857 0.072 2.435 1.00 97.88 88 PRO A CA 1
ATOM 691 C C . PRO A 1 88 ? 1.670 0.592 1.610 1.00 97.88 88 PRO A C 1
ATOM 693 O O . PRO A 1 88 ? 0.569 0.054 1.702 1.00 97.88 88 PRO A O 1
ATOM 696 N N . ILE A 1 89 ? 1.885 1.587 0.743 1.00 97.06 89 ILE A N 1
ATOM 697 C CA . ILE A 1 89 ? 0.846 2.080 -0.171 1.00 97.06 89 ILE A CA 1
ATOM 698 C C . ILE A 1 89 ? 0.450 0.966 -1.144 1.00 97.06 89 ILE A C 1
ATOM 700 O O . ILE A 1 89 ? -0.738 0.710 -1.313 1.00 97.06 89 ILE A O 1
ATOM 704 N N . ALA A 1 90 ? 1.414 0.241 -1.712 1.00 98.25 90 ALA A N 1
ATOM 705 C CA . ALA A 1 90 ? 1.126 -0.872 -2.614 1.00 98.25 90 ALA A CA 1
ATOM 706 C C . ALA A 1 90 ? 0.287 -1.978 -1.944 1.00 98.25 90 ALA A C 1
ATOM 708 O O . ALA A 1 90 ? -0.684 -2.459 -2.531 1.00 98.25 90 ALA A O 1
ATOM 709 N N . TYR A 1 91 ? 0.578 -2.318 -0.684 1.00 98.62 91 TYR A N 1
ATOM 710 C CA . TYR A 1 91 ? -0.253 -3.242 0.099 1.00 98.62 91 TYR A CA 1
ATOM 711 C C . TYR A 1 91 ? -1.655 -2.686 0.408 1.00 98.62 91 TYR A C 1
ATOM 713 O O . TYR A 1 91 ? -2.631 -3.443 0.398 1.00 98.62 91 TYR A O 1
ATOM 721 N N . ASN A 1 92 ? -1.798 -1.379 0.639 1.00 97.75 92 ASN A N 1
ATOM 722 C CA . ASN A 1 92 ? -3.113 -0.752 0.806 1.00 97.75 92 ASN A CA 1
ATOM 723 C C . ASN A 1 92 ? -3.972 -0.866 -0.453 1.00 97.75 92 ASN A C 1
ATOM 725 O O . ASN A 1 92 ? -5.147 -1.236 -0.376 1.00 97.75 92 ASN A O 1
ATOM 729 N N . GLU A 1 93 ? -3.360 -0.594 -1.601 1.00 97.31 93 GLU A N 1
ATOM 730 C CA . GLU A 1 93 ? -3.982 -0.669 -2.918 1.00 97.31 93 GLU A CA 1
ATOM 731 C C . GLU A 1 93 ? -4.360 -2.110 -3.283 1.00 97.31 93 GLU A C 1
ATOM 733 O O . GLU A 1 93 ? -5.484 -2.358 -3.717 1.00 97.31 93 GLU A O 1
ATOM 738 N N . TYR A 1 94 ? -3.485 -3.083 -3.007 1.00 97.94 94 TYR A N 1
ATOM 739 C CA . TYR A 1 94 ? -3.784 -4.504 -3.205 1.00 97.94 94 TYR A CA 1
ATOM 740 C C . TYR A 1 94 ? -4.943 -4.985 -2.324 1.00 97.94 94 TYR A C 1
ATOM 742 O O . TYR A 1 94 ? -5.844 -5.672 -2.807 1.00 97.94 94 TYR A O 1
ATOM 750 N N . GLY A 1 95 ? -4.980 -4.570 -1.052 1.00 97.31 95 GLY A N 1
ATOM 751 C CA . GLY A 1 95 ? -6.102 -4.871 -0.160 1.00 97.31 95 GLY A CA 1
ATOM 752 C C . GLY A 1 95 ? -7.422 -4.305 -0.687 1.00 97.31 95 GLY A C 1
ATOM 753 O O . GLY A 1 95 ? -8.431 -5.010 -0.725 1.00 97.31 95 GLY A O 1
ATOM 754 N N . ARG A 1 96 ? -7.408 -3.067 -1.200 1.00 95.75 96 ARG A N 1
ATOM 755 C CA . ARG A 1 96 ? -8.589 -2.450 -1.822 1.00 95.75 96 ARG A CA 1
ATOM 756 C C . ARG A 1 96 ? -9.025 -3.189 -3.089 1.00 95.75 96 ARG A C 1
ATOM 758 O O . ARG A 1 96 ? -10.220 -3.422 -3.263 1.00 95.75 96 ARG A O 1
ATOM 765 N N . ALA A 1 97 ? -8.082 -3.585 -3.943 1.00 96.31 97 ALA A N 1
ATOM 766 C CA . ALA A 1 97 ? -8.359 -4.376 -5.141 1.00 96.31 97 ALA A CA 1
ATOM 767 C C . ALA A 1 97 ? -9.048 -5.708 -4.792 1.00 96.31 97 ALA A C 1
ATOM 769 O O . ALA A 1 97 ? -10.054 -6.076 -5.397 1.00 96.31 97 ALA A O 1
ATOM 770 N N . LEU A 1 98 ? -8.551 -6.400 -3.763 1.00 96.06 98 LEU A N 1
ATOM 771 C CA . LEU A 1 98 ? -9.105 -7.667 -3.275 1.00 96.06 98 LEU A CA 1
ATOM 772 C C . LEU A 1 98 ? -10.511 -7.527 -2.674 1.00 96.06 98 LEU A C 1
ATOM 774 O O . LEU A 1 98 ? -11.266 -8.493 -2.674 1.00 96.06 98 LEU A O 1
ATOM 778 N N . MET A 1 99 ? -10.901 -6.343 -2.199 1.00 94.62 99 MET A N 1
ATOM 779 C CA . MET A 1 99 ? -12.283 -6.101 -1.767 1.00 94.62 99 MET A CA 1
ATOM 780 C C . MET A 1 99 ? -13.256 -5.888 -2.929 1.00 94.62 99 MET A C 1
ATOM 782 O O . MET A 1 99 ? -14.461 -6.038 -2.746 1.00 94.62 99 MET A O 1
ATOM 786 N N . ARG A 1 100 ? -12.760 -5.570 -4.130 1.00 90.50 100 ARG A N 1
ATOM 787 C CA . ARG A 1 100 ? -13.588 -5.493 -5.346 1.00 90.50 100 ARG A CA 1
ATOM 788 C C . ARG A 1 100 ? -13.831 -6.863 -5.974 1.00 90.50 100 ARG A C 1
ATOM 790 O O . ARG A 1 100 ? -14.855 -7.048 -6.620 1.00 90.50 100 ARG A O 1
ATOM 797 N N . ILE A 1 101 ? -12.918 -7.811 -5.754 1.00 86.50 101 ILE A N 1
ATOM 798 C CA . ILE A 1 101 ? -13.038 -9.212 -6.182 1.00 86.50 101 ILE A CA 1
ATOM 799 C C . ILE A 1 101 ? -12.990 -10.068 -4.917 1.00 86.50 101 ILE A C 1
ATOM 801 O O . ILE A 1 101 ? -11.906 -10.498 -4.518 1.00 86.50 101 ILE A O 1
ATOM 805 N N . PRO A 1 102 ? -14.143 -10.235 -4.247 1.00 77.75 102 PRO A N 1
ATOM 806 C CA . PRO A 1 102 ? -14.256 -10.384 -2.799 1.00 77.75 102 PRO A CA 1
ATOM 807 C C . PRO A 1 102 ? -13.405 -11.534 -2.250 1.00 77.75 102 PRO A C 1
ATOM 809 O O . PRO A 1 102 ? -13.822 -12.689 -2.194 1.00 77.75 102 PRO A O 1
ATOM 812 N N . ASN A 1 103 ? -12.192 -11.194 -1.812 1.00 91.81 103 ASN A N 1
ATOM 813 C CA . ASN A 1 103 ? -11.264 -12.082 -1.122 1.00 91.81 103 ASN A CA 1
ATOM 814 C C . ASN A 1 103 ? -10.831 -11.436 0.196 1.00 91.81 103 ASN A C 1
ATOM 816 O O . ASN A 1 103 ? -9.684 -11.019 0.377 1.00 91.81 103 ASN A O 1
ATOM 820 N N . GLU A 1 104 ? -11.793 -11.351 1.112 1.00 94.81 104 GLU A N 1
ATOM 821 C CA . GLU A 1 104 ? -11.687 -10.641 2.388 1.00 94.81 104 GLU A CA 1
ATOM 822 C C . GLU A 1 104 ? -10.448 -11.050 3.194 1.00 94.81 104 GLU A C 1
ATOM 824 O O . GLU A 1 104 ? -9.673 -10.201 3.630 1.00 94.81 104 GLU A O 1
ATOM 829 N N . LYS A 1 105 ? -10.184 -12.358 3.312 1.00 96.25 105 LYS A N 1
ATOM 830 C CA . LYS A 1 105 ? -9.027 -12.875 4.056 1.00 96.25 105 LYS A CA 1
ATOM 831 C C . LYS A 1 105 ? -7.699 -12.345 3.508 1.00 96.25 105 LYS A C 1
ATOM 833 O O . LYS A 1 105 ? -6.814 -11.980 4.282 1.00 96.25 105 LYS A O 1
ATOM 838 N N . LYS A 1 106 ? -7.534 -12.306 2.180 1.00 96.75 106 LYS A N 1
ATOM 839 C CA . LYS A 1 106 ? -6.317 -11.747 1.571 1.00 96.75 106 LYS A CA 1
ATOM 840 C C . LYS A 1 106 ? -6.270 -10.227 1.710 1.00 96.75 106 LYS A C 1
ATOM 842 O O . LYS A 1 106 ? -5.181 -9.698 1.916 1.00 96.75 106 LYS A O 1
ATOM 847 N N . ALA A 1 107 ? -7.411 -9.541 1.626 1.00 96.88 107 ALA A N 1
ATOM 848 C CA . ALA A 1 107 ? -7.478 -8.094 1.808 1.00 96.88 107 ALA A CA 1
ATOM 849 C C . ALA A 1 107 ? -7.034 -7.687 3.222 1.00 96.88 107 ALA A C 1
ATOM 851 O O . ALA A 1 107 ? -6.127 -6.867 3.369 1.00 96.88 107 ALA A O 1
ATOM 852 N N . LEU A 1 108 ? -7.581 -8.349 4.249 1.00 97.50 108 LEU A N 1
ATOM 853 C CA . LEU A 1 108 ? -7.186 -8.174 5.648 1.00 97.50 108 LEU A CA 1
ATOM 854 C C . LEU A 1 108 ? -5.688 -8.406 5.844 1.00 97.50 108 LEU A C 1
ATOM 856 O O . LEU A 1 108 ? -5.019 -7.572 6.454 1.00 97.50 108 LEU A O 1
ATOM 860 N N . ARG A 1 109 ? -5.144 -9.491 5.273 1.00 98.25 109 ARG A N 1
ATOM 861 C CA . ARG A 1 109 ? -3.707 -9.779 5.354 1.00 98.25 109 ARG A CA 1
ATOM 862 C C . ARG A 1 109 ? -2.861 -8.694 4.687 1.00 98.25 109 ARG A C 1
ATOM 864 O O . ARG A 1 109 ? -1.805 -8.345 5.200 1.00 98.25 109 ARG A O 1
ATOM 871 N N . SER A 1 110 ? -3.312 -8.156 3.556 1.00 98.31 110 SER A N 1
ATOM 872 C CA . SER A 1 110 ? -2.615 -7.073 2.860 1.00 98.31 110 SER A CA 1
ATOM 873 C C . SER A 1 110 ? -2.528 -5.816 3.728 1.00 98.31 110 SER A C 1
ATOM 875 O O . SER A 1 110 ? -1.451 -5.248 3.904 1.00 98.31 110 SER A O 1
ATOM 877 N N . TRP A 1 111 ? -3.642 -5.408 4.338 1.00 98.31 111 TRP A N 1
ATOM 878 C CA . TRP A 1 111 ? -3.661 -4.243 5.222 1.00 98.31 111 TRP A CA 1
ATOM 879 C C . TRP A 1 111 ? -2.925 -4.468 6.538 1.00 98.31 111 TRP A C 1
ATOM 881 O O . TRP A 1 111 ? -2.324 -3.527 7.040 1.00 98.31 111 TRP A O 1
ATOM 891 N N . GLU A 1 112 ? -2.909 -5.691 7.069 1.00 98.19 112 GLU A N 1
ATOM 892 C CA . GLU A 1 112 ? -2.081 -6.055 8.223 1.00 98.19 112 GLU A CA 1
ATOM 893 C C . GLU A 1 112 ? -0.592 -5.815 7.927 1.00 98.19 112 GLU A C 1
ATOM 895 O O . GLU A 1 112 ? 0.078 -5.092 8.664 1.00 98.19 112 GLU A O 1
ATOM 900 N N . VAL A 1 113 ? -0.103 -6.312 6.783 1.00 98.44 113 VAL A N 1
ATOM 901 C CA . VAL A 1 113 ? 1.281 -6.076 6.342 1.00 98.44 113 VAL A CA 1
ATOM 902 C C . VAL A 1 113 ? 1.552 -4.581 6.150 1.00 98.44 113 VAL A C 1
ATOM 904 O O . VAL A 1 113 ? 2.594 -4.088 6.584 1.00 98.44 113 VAL A O 1
ATOM 907 N N . SER A 1 114 ? 0.616 -3.828 5.558 1.00 98.19 114 SER A N 1
ATOM 908 C CA . SER A 1 114 ? 0.770 -2.373 5.449 1.00 98.19 114 SER A CA 1
ATOM 909 C C . SER A 1 114 ? 0.850 -1.693 6.816 1.00 98.19 114 SER A C 1
ATOM 911 O O . SER A 1 114 ? 1.678 -0.796 6.973 1.00 98.19 114 SER A O 1
ATOM 913 N N . SER A 1 115 ? -0.003 -2.059 7.780 1.00 97.38 115 SER A N 1
ATOM 914 C CA . SER A 1 115 ? 0.031 -1.466 9.120 1.00 97.38 115 SER A CA 1
ATOM 915 C C . SER A 1 115 ? 1.353 -1.758 9.823 1.00 97.38 115 SER A C 1
ATOM 917 O O . SER A 1 115 ? 1.955 -0.835 10.361 1.00 97.38 115 SER A O 1
ATOM 919 N N . ASP A 1 116 ? 1.872 -2.986 9.723 1.00 97.62 116 ASP A N 1
ATOM 920 C CA . ASP A 1 116 ? 3.150 -3.364 10.333 1.00 97.62 116 ASP A CA 1
ATOM 921 C C . ASP A 1 116 ? 4.316 -2.540 9.777 1.00 97.62 116 ASP A C 1
ATOM 923 O O . ASP A 1 116 ? 5.182 -2.085 10.530 1.00 97.62 116 ASP A O 1
ATOM 927 N N . ILE A 1 117 ? 4.344 -2.329 8.456 1.00 97.06 117 ILE A N 1
ATOM 928 C CA . ILE A 1 117 ? 5.366 -1.500 7.809 1.00 97.06 117 ILE A CA 1
ATOM 929 C C . ILE A 1 117 ? 5.235 -0.047 8.274 1.00 97.06 117 ILE A C 1
ATOM 931 O O . ILE A 1 117 ? 6.237 0.560 8.646 1.00 97.06 117 ILE A O 1
ATOM 935 N N . ILE A 1 118 ? 4.021 0.514 8.289 1.00 96.31 118 ILE A N 1
ATOM 936 C CA . ILE A 1 118 ? 3.797 1.903 8.715 1.00 96.31 118 ILE A CA 1
ATOM 937 C C . ILE A 1 118 ? 4.204 2.087 10.179 1.00 96.31 118 ILE A C 1
ATOM 939 O O . ILE A 1 118 ? 4.941 3.023 10.480 1.00 96.31 118 ILE A O 1
ATOM 943 N N . THR A 1 119 ? 3.801 1.193 11.084 1.00 94.88 119 THR A N 1
ATOM 944 C CA . THR A 1 119 ? 4.150 1.274 12.509 1.00 94.88 119 THR A CA 1
ATOM 945 C C . THR A 1 119 ? 5.654 1.232 12.725 1.00 94.88 119 THR A C 1
ATOM 947 O O . THR A 1 119 ? 6.188 2.091 13.417 1.00 94.88 119 THR A O 1
ATOM 950 N N . LYS A 1 120 ? 6.363 0.287 12.094 1.00 96.00 120 LYS A N 1
ATOM 951 C CA . LYS A 1 120 ? 7.824 0.165 12.241 1.00 96.00 120 LYS A CA 1
ATOM 952 C C . LYS A 1 120 ? 8.583 1.391 11.737 1.00 96.00 120 LYS A C 1
ATOM 954 O O . LYS A 1 120 ? 9.710 1.622 12.161 1.00 96.00 120 LYS A O 1
ATOM 959 N N . ARG A 1 121 ? 8.002 2.130 10.790 1.00 94.06 121 ARG A N 1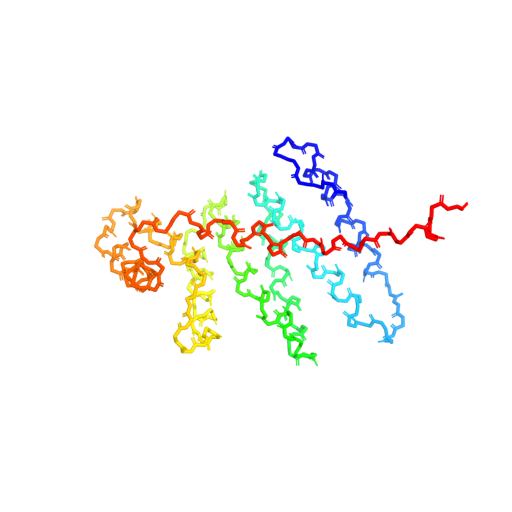
ATOM 960 C CA . ARG A 1 121 ? 8.665 3.245 10.105 1.00 94.06 121 ARG A CA 1
ATOM 961 C C . ARG A 1 121 ? 8.215 4.619 10.575 1.00 94.06 121 ARG A C 1
ATOM 963 O O . ARG A 1 121 ? 8.887 5.595 10.257 1.00 94.06 121 ARG A O 1
ATOM 970 N N . THR A 1 122 ? 7.106 4.705 11.302 1.00 93.38 122 THR A N 1
ATOM 971 C CA . THR A 1 122 ? 6.632 5.965 11.874 1.00 93.38 122 THR A CA 1
ATOM 972 C C . THR A 1 122 ? 7.574 6.357 13.014 1.00 93.38 122 THR A C 1
ATOM 974 O O . THR A 1 122 ? 7.721 5.577 13.958 1.00 93.38 122 THR A O 1
ATOM 977 N N . PRO A 1 123 ? 8.245 7.522 12.945 1.00 93.31 123 PRO A N 1
ATOM 978 C CA . PRO A 1 123 ? 9.115 7.968 14.026 1.00 93.31 123 PRO A CA 1
ATOM 979 C C . PRO A 1 123 ? 8.353 8.101 15.354 1.00 93.31 123 PRO A C 1
ATOM 981 O O . PRO A 1 123 ? 7.162 8.425 15.342 1.00 93.31 123 PRO A O 1
ATOM 984 N N . PRO A 1 124 ? 9.014 7.907 16.509 1.00 92.62 124 PRO A N 1
ATOM 985 C CA . PRO A 1 124 ? 8.388 8.152 17.803 1.00 92.62 124 PRO A CA 1
ATOM 986 C C . PRO A 1 124 ? 7.794 9.564 17.881 1.00 92.62 124 PRO A C 1
ATOM 988 O O . PRO A 1 124 ? 8.462 10.543 17.556 1.00 92.62 124 PRO A O 1
ATOM 991 N N . GLY A 1 125 ? 6.534 9.662 18.308 1.00 89.44 125 GLY A N 1
ATOM 992 C CA . GLY A 1 125 ? 5.802 10.929 18.391 1.00 89.44 125 GLY A CA 1
ATOM 993 C C . GLY A 1 125 ? 5.161 11.395 17.078 1.00 89.44 125 GLY A C 1
ATOM 994 O O . GLY A 1 125 ? 4.416 12.376 17.100 1.00 89.44 125 GLY A O 1
ATOM 995 N N . GLU A 1 126 ? 5.387 10.712 15.951 1.00 93.06 126 GLU A N 1
ATOM 996 C CA . GLU A 1 126 ? 4.694 10.976 14.686 1.00 93.06 126 GLU A CA 1
ATOM 997 C C . GLU A 1 126 ? 3.407 10.166 14.513 1.00 93.06 126 GLU A C 1
ATOM 999 O O . GLU A 1 126 ? 3.229 9.111 15.117 1.00 93.06 126 GLU A O 1
ATOM 1004 N N . LEU A 1 127 ? 2.482 10.683 13.692 1.00 91.25 127 LEU A N 1
ATOM 1005 C CA . LEU A 1 127 ? 1.206 10.011 13.436 1.00 91.25 127 LEU A CA 1
ATOM 1006 C C . LEU A 1 127 ? 1.333 9.065 12.241 1.00 91.25 127 LEU A C 1
ATOM 1008 O O . LEU A 1 127 ? 1.648 9.532 11.141 1.00 91.25 127 LEU A O 1
ATOM 1012 N N . PRO A 1 128 ? 1.008 7.770 12.395 1.00 91.56 128 PRO A N 1
ATOM 1013 C CA . PRO A 1 128 ? 0.949 6.864 11.260 1.00 91.56 128 PRO A CA 1
ATOM 1014 C C . PRO A 1 128 ? -0.201 7.256 10.322 1.00 91.56 128 PRO A C 1
ATOM 1016 O O . PRO A 1 128 ? -1.219 7.815 10.741 1.00 91.56 128 PRO A O 1
ATOM 1019 N N . PHE A 1 129 ? -0.077 6.944 9.033 1.00 89.94 129 PHE A N 1
ATOM 1020 C CA . PHE A 1 129 ? -1.192 7.086 8.094 1.00 89.94 129 PHE A CA 1
ATOM 1021 C C . PHE A 1 129 ? -2.263 6.018 8.399 1.00 89.94 129 PHE A C 1
ATOM 1023 O O . PHE A 1 129 ? -1.961 4.833 8.286 1.00 89.94 129 PHE A O 1
ATOM 1030 N N . PRO A 1 130 ? -3.510 6.379 8.767 1.00 93.62 130 PRO A N 1
ATOM 1031 C CA . PRO A 1 130 ? -4.436 5.464 9.449 1.00 93.62 130 PRO A CA 1
ATOM 1032 C C . PRO A 1 130 ? -5.168 4.495 8.504 1.00 93.62 130 PRO A C 1
ATOM 1034 O O . PRO A 1 130 ? -5.944 3.651 8.949 1.00 93.62 130 PRO A O 1
ATOM 1037 N N . PHE A 1 131 ? -4.935 4.607 7.195 1.00 94.12 131 PHE A N 1
ATOM 1038 C CA . PHE A 1 131 ? -5.697 3.928 6.149 1.00 94.12 131 PHE A CA 1
ATOM 1039 C C . PHE A 1 131 ? -5.870 2.409 6.340 1.00 94.12 131 PHE A C 1
ATOM 1041 O O . PHE A 1 131 ? -7.021 1.966 6.285 1.00 94.12 131 PHE A O 1
ATOM 1048 N N . PRO A 1 132 ? -4.818 1.594 6.582 1.00 96.94 132 PRO A N 1
ATOM 1049 C CA . PRO A 1 132 ? -5.000 0.148 6.731 1.00 96.94 132 PRO A CA 1
ATOM 1050 C C . PRO A 1 132 ? -5.813 -0.240 7.971 1.00 96.94 132 PRO A C 1
ATOM 1052 O O . PRO A 1 132 ? -6.607 -1.176 7.899 1.00 96.94 132 PRO A O 1
ATOM 1055 N N . TRP A 1 133 ? -5.663 0.474 9.093 1.00 97.69 133 TRP A N 1
ATOM 1056 C CA . TRP A 1 133 ? -6.459 0.221 10.302 1.00 97.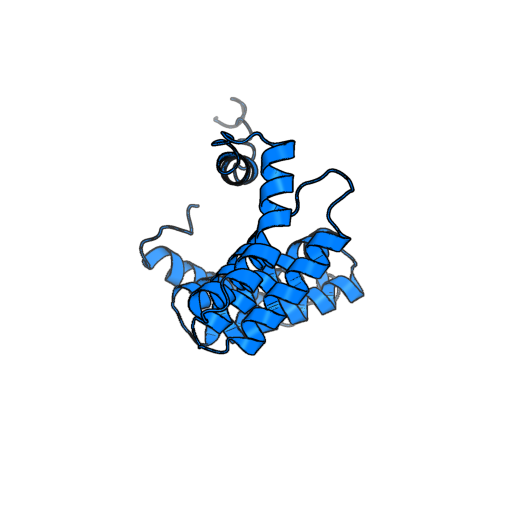69 133 TRP A CA 1
ATOM 1057 C C . TRP A 1 133 ? -7.933 0.500 10.058 1.00 97.69 133 TRP A C 1
ATOM 1059 O O . TRP A 1 133 ? -8.772 -0.336 10.380 1.00 97.69 133 TRP A O 1
ATOM 1069 N N . PHE A 1 134 ? -8.237 1.632 9.420 1.00 96.81 134 PHE A N 1
ATOM 1070 C CA . PHE A 1 134 ? -9.609 2.018 9.112 1.00 96.81 134 PHE A CA 1
ATOM 1071 C C . PHE A 1 134 ? -10.312 0.971 8.241 1.00 96.81 134 PHE A C 1
ATOM 1073 O O . PHE A 1 134 ? -11.410 0.527 8.558 1.00 96.81 134 PHE A O 1
ATOM 1080 N N . HIS A 1 135 ? -9.657 0.505 7.176 1.00 96.88 135 HIS A N 1
ATOM 1081 C CA . HIS A 1 135 ? -10.255 -0.480 6.274 1.00 96.88 135 HIS A CA 1
ATOM 1082 C C . HIS A 1 135 ? -10.448 -1.854 6.926 1.00 96.88 135 HIS A C 1
ATOM 1084 O O . HIS A 1 135 ? -11.465 -2.508 6.699 1.00 96.88 135 HIS A O 1
ATOM 1090 N N . ARG A 1 136 ? -9.505 -2.287 7.769 1.00 97.62 136 ARG A N 1
ATOM 1091 C CA . ARG A 1 136 ? -9.655 -3.517 8.557 1.00 97.62 136 ARG A CA 1
ATOM 1092 C C . ARG A 1 136 ? -10.795 -3.400 9.571 1.00 97.62 136 ARG A C 1
ATOM 1094 O O . ARG A 1 136 ? -11.589 -4.328 9.683 1.00 97.62 136 ARG A O 1
ATOM 1101 N N . ALA A 1 137 ? -10.902 -2.265 10.264 1.00 97.62 137 ALA A N 1
ATOM 1102 C CA . ALA A 1 137 ? -11.976 -2.010 11.218 1.00 97.62 137 ALA A CA 1
ATOM 1103 C C . ALA A 1 137 ? -13.344 -2.017 10.525 1.00 97.62 137 ALA A C 1
ATOM 1105 O O . ALA A 1 137 ? -14.269 -2.656 11.015 1.00 97.62 137 ALA A O 1
ATOM 1106 N N . LEU A 1 138 ? -13.457 -1.410 9.339 1.00 96.38 138 LEU A N 1
ATOM 1107 C CA . LEU A 1 138 ? -14.682 -1.469 8.540 1.00 96.38 138 LEU A CA 1
ATOM 1108 C C . LEU A 1 138 ? -15.087 -2.903 8.186 1.00 96.38 138 LEU A C 1
ATOM 1110 O O . LEU A 1 138 ? -16.260 -3.239 8.322 1.00 96.38 138 LEU A O 1
ATOM 1114 N N . ILE A 1 139 ? -14.144 -3.755 7.764 1.00 95.88 139 ILE A N 1
ATOM 1115 C CA . ILE A 1 139 ? -14.452 -5.170 7.496 1.00 95.88 139 ILE A CA 1
ATOM 1116 C C . ILE A 1 139 ? -15.009 -5.843 8.751 1.00 95.88 139 ILE A C 1
ATOM 1118 O O . ILE A 1 139 ? -16.064 -6.469 8.682 1.00 95.88 139 ILE A O 1
ATOM 1122 N N . TYR A 1 140 ? -14.344 -5.695 9.899 1.00 97.50 140 TYR A N 1
ATOM 1123 C CA . TYR A 1 140 ? -14.817 -6.311 11.139 1.00 97.50 140 TYR A CA 1
ATOM 1124 C C . TYR A 1 140 ? -16.187 -5.782 11.566 1.00 97.50 140 TYR A C 1
ATOM 1126 O O . TYR A 1 140 ? -17.054 -6.576 11.924 1.00 97.50 140 TYR A O 1
ATOM 1134 N N . ALA A 1 141 ? -16.422 -4.473 11.453 1.00 97.31 141 ALA A N 1
ATOM 1135 C CA . ALA A 1 141 ? -17.705 -3.862 11.775 1.00 97.31 141 ALA A CA 1
ATOM 1136 C C . ALA A 1 141 ? -18.831 -4.418 10.889 1.00 97.31 141 ALA A C 1
ATOM 1138 O O . ALA A 1 141 ? -19.858 -4.860 11.403 1.00 97.31 141 ALA A O 1
ATOM 1139 N N . PHE A 1 142 ? -18.624 -4.477 9.568 1.00 95.19 142 PHE A N 1
ATOM 1140 C CA . PHE A 1 142 ? -19.606 -5.054 8.643 1.00 95.19 142 PHE A CA 1
ATOM 1141 C C . PHE A 1 142 ? -19.771 -6.570 8.805 1.00 95.19 142 PHE A C 1
ATOM 1143 O O . PHE A 1 142 ? -20.842 -7.099 8.521 1.00 95.19 142 PHE A O 1
ATOM 1150 N N . GLY A 1 143 ? -18.748 -7.258 9.313 1.00 95.38 143 GLY A N 1
ATOM 1151 C CA . GLY A 1 143 ? -18.800 -8.666 9.701 1.00 95.38 143 GLY A CA 1
ATOM 1152 C C . GLY A 1 143 ? -19.454 -8.931 11.064 1.00 95.38 143 GLY A C 1
ATOM 1153 O O . GLY A 1 143 ? -19.406 -10.066 11.533 1.00 95.38 143 GLY A O 1
ATOM 1154 N N . GLY A 1 144 ? -20.025 -7.916 11.726 1.00 96.81 144 GLY A N 1
ATOM 1155 C CA . GLY A 1 144 ? -20.681 -8.053 13.033 1.00 96.81 144 GLY A CA 1
ATOM 1156 C C . GLY A 1 144 ? -19.724 -8.150 14.227 1.00 96.81 144 GLY A C 1
ATOM 1157 O O . GLY A 1 144 ? -20.152 -8.470 15.331 1.00 96.81 144 GLY A O 1
ATOM 1158 N N . GLN A 1 145 ? -18.437 -7.866 14.029 1.00 98.06 145 GLN A N 1
ATOM 1159 C CA . GLN A 1 145 ? -17.393 -7.884 15.056 1.00 98.06 145 GLN A CA 1
ATOM 1160 C C . GLN A 1 145 ? -17.050 -6.449 15.485 1.00 98.06 145 GLN A C 1
ATOM 1162 O O . GLN A 1 145 ? -15.921 -5.986 15.315 1.00 98.06 145 GLN A O 1
ATOM 1167 N N . ALA A 1 146 ? -18.044 -5.726 16.010 1.00 97.69 146 ALA A N 1
ATOM 1168 C CA . ALA A 1 146 ? -17.912 -4.311 16.372 1.00 97.69 146 ALA A CA 1
ATOM 1169 C C . ALA A 1 146 ? -16.807 -4.061 17.414 1.00 97.69 146 ALA A C 1
ATOM 1171 O O . ALA A 1 146 ? -15.985 -3.173 17.215 1.00 97.69 146 ALA A O 1
ATOM 1172 N N . ASP A 1 147 ? -16.714 -4.893 18.455 1.00 97.94 147 ASP A N 1
ATOM 1173 C CA . ASP A 1 147 ? -15.679 -4.764 19.495 1.00 97.94 147 ASP A CA 1
ATOM 1174 C C . ASP A 1 147 ? -14.258 -4.916 18.921 1.00 97.94 147 ASP A C 1
ATOM 1176 O O . ASP A 1 147 ? -13.318 -4.226 19.324 1.00 97.94 147 ASP A O 1
ATOM 1180 N N . LEU A 1 148 ? -14.087 -5.805 17.935 1.00 97.12 148 LEU A N 1
ATOM 1181 C CA . LEU A 1 148 ? -12.807 -5.981 17.248 1.00 97.12 148 LEU A CA 1
ATOM 1182 C C . LEU A 1 148 ? -12.489 -4.797 16.327 1.00 97.12 148 LEU A C 1
ATOM 1184 O O . LEU A 1 148 ? -11.332 -4.399 16.208 1.00 97.12 148 LEU A O 1
ATOM 1188 N N . ALA A 1 149 ? -13.503 -4.232 15.671 1.00 97.75 149 ALA A N 1
ATOM 1189 C CA . ALA A 1 149 ? -13.338 -3.029 14.868 1.00 97.75 149 ALA A CA 1
ATOM 1190 C C . ALA A 1 149 ? -12.900 -1.836 15.729 1.00 97.75 149 ALA A C 1
ATOM 1192 O O . ALA A 1 149 ? -11.937 -1.158 15.373 1.00 97.75 149 ALA A O 1
ATOM 1193 N N . ASP A 1 150 ? -13.573 -1.626 16.862 1.00 97.12 150 ASP A N 1
ATOM 1194 C CA . ASP A 1 150 ? -13.298 -0.537 17.799 1.00 97.12 150 ASP A CA 1
ATOM 1195 C C . ASP A 1 150 ? -11.897 -0.664 18.405 1.00 97.12 150 ASP A C 1
ATOM 1197 O O . ASP A 1 150 ? -11.053 0.209 18.209 1.00 97.12 150 ASP A O 1
ATOM 1201 N N . SER A 1 151 ? -11.580 -1.818 19.003 1.00 97.31 151 SER A N 1
ATOM 1202 C CA . SER A 1 151 ? -10.248 -2.077 19.574 1.00 97.31 151 SER A CA 1
ATOM 1203 C C . SER A 1 151 ? -9.097 -1.904 18.575 1.00 97.31 151 SER A C 1
ATOM 1205 O O . SER A 1 151 ? -7.975 -1.588 18.976 1.00 97.31 151 SER A O 1
ATOM 1207 N N . LEU A 1 152 ? -9.353 -2.082 17.275 1.00 95.94 152 LEU A N 1
ATOM 1208 C CA . LEU A 1 152 ? -8.357 -1.876 16.231 1.00 95.94 152 LEU A CA 1
ATOM 1209 C C . LEU A 1 152 ? -8.135 -0.396 15.885 1.00 95.94 152 LEU A C 1
ATOM 1211 O O . LEU A 1 152 ? -6.998 -0.011 15.603 1.00 95.94 152 LEU A O 1
ATOM 1215 N N . ILE A 1 153 ? -9.199 0.410 15.830 1.00 95.75 153 ILE A N 1
ATOM 1216 C CA . ILE A 1 153 ? -9.139 1.786 15.314 1.00 95.75 153 ILE A CA 1
ATOM 1217 C C . ILE A 1 153 ? -9.026 2.839 16.418 1.00 95.75 153 ILE A C 1
ATOM 1219 O O . ILE A 1 153 ? -8.332 3.836 16.212 1.00 95.75 153 ILE A O 1
ATOM 1223 N N . SER A 1 154 ? -9.622 2.608 17.590 1.00 95.69 154 SER A N 1
ATOM 1224 C CA . SER A 1 154 ? -9.660 3.565 18.703 1.00 95.69 154 SER A CA 1
ATOM 1225 C C . SER A 1 154 ? -8.269 4.042 19.135 1.00 95.69 154 SER A C 1
ATOM 1227 O O . SER A 1 154 ? -8.065 5.254 19.167 1.00 95.69 154 SER A O 1
ATOM 1229 N N . PRO A 1 155 ? -7.242 3.179 19.301 1.00 94.06 155 PRO A N 1
ATOM 1230 C CA . PRO A 1 155 ? -5.901 3.650 19.664 1.00 94.06 155 PRO A CA 1
ATOM 1231 C C . PRO A 1 155 ? -5.272 4.586 18.622 1.00 94.06 155 PRO A C 1
ATOM 1233 O O . PRO A 1 155 ? -4.466 5.453 18.960 1.00 94.06 155 PRO A O 1
ATOM 1236 N N . ILE A 1 156 ? -5.610 4.406 17.340 1.00 93.56 156 ILE A N 1
ATOM 1237 C CA . ILE A 1 156 ? -5.121 5.263 16.255 1.00 93.56 156 ILE A CA 1
ATOM 1238 C C . ILE A 1 156 ? -5.849 6.607 16.277 1.00 93.56 156 ILE A C 1
ATOM 1240 O O . ILE A 1 156 ? -5.209 7.637 16.074 1.00 93.56 156 ILE A O 1
ATOM 1244 N N . LEU A 1 157 ? -7.161 6.611 16.521 1.00 91.38 157 LEU A N 1
ATOM 1245 C CA . LEU A 1 157 ? -7.952 7.838 16.621 1.00 91.38 157 LEU A CA 1
ATOM 1246 C C . LEU A 1 157 ? -7.547 8.661 17.845 1.00 91.38 157 LEU A C 1
ATOM 1248 O O . LEU A 1 157 ? -7.214 9.829 17.679 1.00 91.38 157 LEU A O 1
ATOM 1252 N N . GLU A 1 158 ? -7.426 8.040 19.019 1.00 92.94 158 GLU A N 1
ATOM 1253 C CA . GLU A 1 158 ? -6.981 8.701 20.253 1.00 92.94 158 GLU A CA 1
ATOM 1254 C C . GLU A 1 158 ? -5.613 9.374 20.080 1.00 92.94 158 GLU A C 1
ATOM 1256 O O . GLU A 1 158 ? -5.415 10.523 20.470 1.00 92.94 158 GLU A O 1
ATOM 1261 N N . GLN A 1 159 ? -4.644 8.696 19.451 1.00 91.88 159 GLN A N 1
ATOM 1262 C CA . GLN A 1 159 ? -3.331 9.293 19.177 1.00 91.88 159 GLN A CA 1
ATOM 1263 C C . GLN A 1 159 ? -3.431 10.533 18.283 1.00 91.88 159 GLN A C 1
ATOM 1265 O O . GLN A 1 159 ? -2.719 11.517 18.501 1.00 91.88 159 GLN A O 1
ATOM 1270 N N . ARG A 1 160 ? -4.302 10.494 17.269 1.00 91.44 160 ARG A N 1
ATOM 1271 C CA . ARG A 1 160 ? -4.514 11.624 16.360 1.00 91.44 160 ARG A CA 1
ATOM 1272 C C . ARG A 1 160 ? -5.214 12.773 17.065 1.00 91.44 160 ARG A C 1
ATOM 1274 O O . ARG A 1 160 ? -4.733 13.891 16.949 1.00 91.44 160 ARG A O 1
ATOM 1281 N N . GLU A 1 161 ? -6.277 12.504 17.812 1.00 91.50 161 GLU A N 1
ATOM 1282 C CA . GLU A 1 161 ? -7.002 13.507 18.598 1.00 91.50 161 GLU A CA 1
ATOM 1283 C C . GLU A 1 161 ? -6.082 14.178 19.621 1.00 91.50 161 GLU A C 1
ATOM 1285 O O . GLU A 1 161 ? -6.048 15.402 19.707 1.00 91.50 161 GLU A O 1
ATOM 1290 N N . ASN A 1 162 ? -5.243 13.406 20.316 1.00 92.00 162 ASN A N 1
ATOM 1291 C CA . ASN A 1 162 ? -4.275 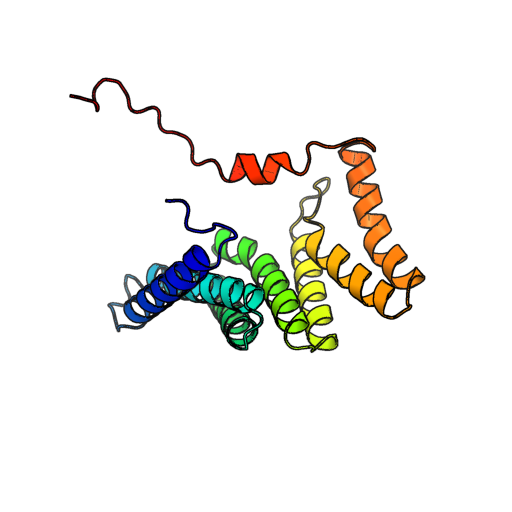13.946 21.270 1.00 92.00 162 ASN A CA 1
ATOM 1292 C C . ASN A 1 162 ? -3.231 14.864 20.615 1.00 92.00 162 ASN A C 1
ATOM 1294 O O . ASN A 1 162 ? -2.798 15.838 21.230 1.00 92.00 162 ASN A O 1
ATOM 1298 N N . LYS A 1 163 ? -2.797 14.566 19.382 1.00 91.62 163 LYS A N 1
ATOM 1299 C CA . LYS A 1 163 ? -1.760 15.352 18.689 1.00 91.62 163 LYS A CA 1
ATOM 1300 C C . LYS A 1 163 ? -2.320 16.516 17.867 1.00 91.62 163 LYS A C 1
ATOM 1302 O O . LYS A 1 163 ? -1.640 17.529 17.724 1.00 91.62 163 LYS A O 1
ATOM 1307 N N . LEU A 1 164 ? -3.512 16.371 17.296 1.00 89.44 164 LEU A N 1
ATOM 1308 C CA . LEU A 1 164 ? -4.106 17.339 16.368 1.00 89.44 164 LEU A CA 1
ATOM 1309 C C . LEU A 1 164 ? -5.216 18.181 17.014 1.00 89.44 164 LEU A C 1
ATOM 1311 O O . LEU A 1 164 ? -5.484 19.286 16.550 1.00 89.44 164 LEU A O 1
ATOM 1315 N N . GLY A 1 165 ? -5.810 17.699 18.106 1.00 89.69 165 GLY A N 1
ATOM 1316 C CA . GLY A 1 165 ? -7.023 18.241 18.712 1.00 89.69 165 GLY A CA 1
ATOM 1317 C C . GLY A 1 165 ? -8.283 17.528 18.209 1.00 89.69 165 GLY A C 1
ATOM 1318 O O . GLY A 1 165 ? -8.313 16.992 17.102 1.00 89.69 165 GLY A O 1
ATOM 1319 N N . THR A 1 166 ? -9.341 17.547 19.022 1.00 83.19 166 THR A N 1
ATOM 1320 C CA . THR A 1 166 ? -10.647 16.923 18.724 1.00 83.19 166 THR A CA 1
ATOM 1321 C C . THR A 1 166 ? -11.373 17.569 17.542 1.00 83.19 166 THR A C 1
ATOM 1323 O O . THR A 1 166 ? -12.166 16.913 16.875 1.00 83.19 166 THR A O 1
ATOM 1326 N N . ASP A 1 167 ? -11.066 18.838 17.255 1.00 78.06 167 ASP A N 1
ATOM 1327 C CA . ASP A 1 167 ? -11.695 19.636 16.195 1.00 78.06 167 ASP A CA 1
ATOM 1328 C C . ASP A 1 167 ? -10.769 19.859 14.984 1.00 78.06 167 ASP A C 1
ATOM 1330 O O . ASP A 1 167 ? -10.980 20.794 14.200 1.00 78.06 167 ASP A O 1
ATOM 1334 N N . ASP A 1 168 ? -9.709 19.052 14.818 1.00 73.31 168 ASP A N 1
ATOM 1335 C CA . ASP A 1 168 ? -8.817 19.210 13.666 1.00 73.31 168 ASP A CA 1
ATOM 1336 C C . ASP A 1 168 ? -9.532 18.869 12.354 1.00 73.31 168 ASP A C 1
ATOM 1338 O O . ASP A 1 168 ? -9.615 17.728 11.906 1.00 73.31 168 ASP A O 1
ATOM 1342 N N . THR A 1 169 ? -10.016 19.911 11.691 1.00 65.69 169 THR A N 1
ATOM 1343 C CA . THR A 1 169 ? -10.586 19.848 10.343 1.00 65.69 169 THR A CA 1
ATOM 1344 C C . THR A 1 169 ? -9.512 19.957 9.255 1.00 65.69 169 THR A C 1
ATOM 1346 O O . THR A 1 169 ? -9.808 19.761 8.073 1.00 65.69 169 THR A O 1
ATOM 1349 N N . LYS A 1 170 ? -8.253 20.261 9.616 1.00 60.53 170 LYS A N 1
ATOM 1350 C CA . LYS A 1 170 ? -7.182 20.602 8.665 1.00 60.53 170 LYS A CA 1
ATOM 1351 C C . LYS A 1 170 ? -6.356 19.406 8.206 1.00 60.53 170 LYS A C 1
ATOM 1353 O O . LYS A 1 170 ? -5.575 19.550 7.263 1.00 60.53 170 LYS A O 1
ATOM 1358 N N . THR A 1 171 ? -6.531 18.217 8.783 1.00 54.97 171 THR A N 1
ATOM 1359 C CA . THR A 1 171 ? -5.747 17.033 8.390 1.00 54.97 171 THR A CA 1
ATOM 1360 C C . THR A 1 171 ? -5.981 16.599 6.937 1.00 54.97 171 THR A C 1
ATOM 1362 O O . THR A 1 171 ? -5.105 15.969 6.342 1.00 54.97 171 THR A O 1
ATOM 1365 N N . TYR A 1 172 ? -7.101 16.988 6.315 1.00 46.00 172 TYR A N 1
ATOM 1366 C CA . TYR A 1 172 ? -7.339 16.770 4.882 1.00 46.00 172 TYR A CA 1
ATOM 1367 C C . TYR A 1 172 ? -6.507 17.705 3.978 1.00 46.00 172 TYR A C 1
ATOM 1369 O O . TYR A 1 172 ? -6.176 17.339 2.848 1.00 46.00 172 TYR A O 1
ATOM 1377 N N . GLU A 1 173 ? -6.106 18.891 4.453 1.00 38.41 173 GLU A N 1
ATOM 1378 C CA . GLU A 1 173 ? -5.413 19.888 3.622 1.00 38.41 173 GLU A CA 1
ATOM 1379 C C . GLU A 1 173 ? -3.934 19.565 3.367 1.00 38.41 173 GLU A C 1
ATOM 1381 O O . GLU A 1 173 ? -3.374 20.010 2.362 1.00 38.41 173 GLU A O 1
ATOM 1386 N N . TYR A 1 174 ? -3.280 18.785 4.232 1.00 40.81 174 TYR A N 1
ATOM 1387 C CA . TYR A 1 174 ? -1.854 18.478 4.070 1.00 40.81 174 TYR A CA 1
ATOM 1388 C C . TYR A 1 174 ? -1.580 17.560 2.870 1.00 40.81 174 TYR A C 1
ATOM 1390 O O . TYR A 1 174 ? -0.596 17.763 2.159 1.00 40.81 174 TYR A O 1
ATOM 1398 N N . VAL A 1 175 ? -2.489 16.626 2.563 1.00 42.25 175 VAL A N 1
ATOM 1399 C CA . VAL A 1 175 ? -2.403 15.778 1.357 1.00 42.25 175 VAL A CA 1
ATOM 1400 C C . VAL A 1 175 ? -2.619 16.608 0.082 1.00 42.25 175 VAL A C 1
ATOM 1402 O O . VAL A 1 175 ? -2.002 16.346 -0.951 1.00 42.25 175 VAL A O 1
ATOM 1405 N N . ALA A 1 176 ? -3.441 17.659 0.152 1.00 41.12 176 ALA A N 1
ATOM 1406 C CA . ALA A 1 176 ? -3.665 18.574 -0.966 1.00 41.12 176 ALA A CA 1
ATOM 1407 C C . ALA A 1 176 ? -2.497 19.557 -1.179 1.00 41.12 176 ALA A C 1
ATOM 1409 O O . ALA A 1 176 ? -2.185 19.899 -2.320 1.00 41.12 176 ALA A O 1
ATOM 1410 N N . LYS A 1 177 ? -1.827 20.003 -0.106 1.00 38.56 177 LYS A N 1
ATOM 1411 C CA . LYS A 1 177 ? -0.664 20.906 -0.190 1.00 38.56 177 LYS A CA 1
ATOM 1412 C C . LYS A 1 177 ? 0.626 20.182 -0.581 1.00 38.56 177 LYS A C 1
ATOM 1414 O O . LYS A 1 177 ? 1.372 20.730 -1.384 1.00 38.56 177 LYS A O 1
ATOM 1419 N N . ALA A 1 178 ? 0.855 18.952 -0.114 1.00 46.44 178 ALA A N 1
ATOM 1420 C CA . ALA A 1 178 ? 2.028 18.151 -0.491 1.00 46.44 178 ALA A CA 1
ATOM 1421 C C . ALA A 1 178 ? 2.053 17.748 -1.983 1.00 46.44 178 ALA A C 1
ATOM 1423 O O . ALA A 1 178 ? 3.113 17.442 -2.518 1.00 46.44 178 ALA A O 1
ATOM 1424 N N . ASN A 1 179 ? 0.901 17.792 -2.664 1.00 41.59 179 ASN A N 1
ATOM 1425 C CA . ASN A 1 179 ? 0.771 17.542 -4.105 1.00 41.59 179 ASN A CA 1
ATOM 1426 C C . ASN A 1 179 ? 0.758 18.820 -4.963 1.00 41.59 179 ASN A C 1
ATOM 1428 O O . ASN A 1 179 ? 0.598 18.741 -6.184 1.00 41.59 179 ASN A O 1
ATOM 1432 N N . ARG A 1 180 ? 0.921 20.011 -4.367 1.00 41.16 180 ARG A N 1
ATOM 1433 C CA . ARG A 1 180 ? 1.229 21.207 -5.154 1.00 41.16 180 ARG A CA 1
ATOM 1434 C C . ARG A 1 180 ? 2.715 21.158 -5.478 1.00 41.16 180 ARG A C 1
ATOM 1436 O O . ARG A 1 180 ? 3.546 21.415 -4.613 1.00 41.16 180 ARG A O 1
ATOM 1443 N N . PHE A 1 181 ? 3.037 20.823 -6.727 1.00 42.34 181 PHE A N 1
ATOM 1444 C CA . PHE A 1 181 ? 4.353 21.121 -7.28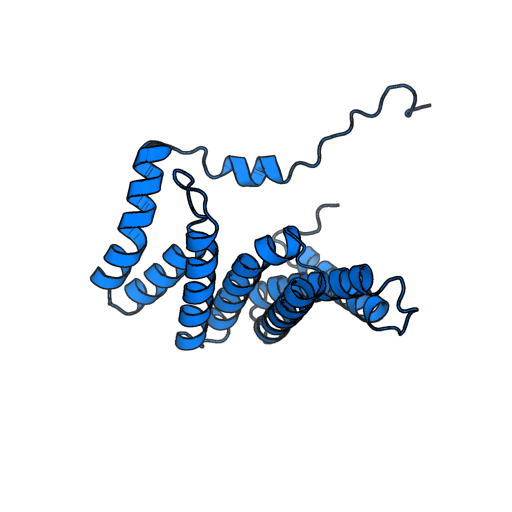4 1.00 42.34 181 PHE A CA 1
ATOM 1445 C C . PHE A 1 181 ? 4.695 22.572 -6.930 1.00 42.34 181 PHE A C 1
ATOM 1447 O O . PHE A 1 181 ? 3.810 23.424 -7.070 1.00 42.34 181 PHE A O 1
ATOM 1454 N N . PRO A 1 182 ? 5.916 22.873 -6.453 1.00 44.88 182 PRO A N 1
ATOM 1455 C CA . PRO A 1 182 ? 6.312 24.257 -6.281 1.00 44.88 182 PRO A CA 1
ATOM 1456 C C . PRO A 1 182 ? 6.121 24.932 -7.636 1.00 44.88 182 PRO A C 1
ATOM 1458 O O . PRO A 1 182 ? 6.750 24.542 -8.623 1.00 44.88 182 PRO A O 1
ATOM 1461 N N . GLU A 1 183 ? 5.205 25.897 -7.701 1.00 48.69 183 GLU A N 1
ATOM 1462 C CA . GLU A 1 183 ? 5.156 26.829 -8.815 1.00 48.69 183 GLU A CA 1
ATOM 1463 C C . GLU A 1 183 ? 6.518 27.515 -8.801 1.00 48.69 183 GLU A C 1
ATOM 1465 O O . GLU A 1 183 ? 6.769 28.415 -7.999 1.00 48.69 183 GLU A O 1
ATOM 1470 N N . LYS A 1 184 ? 7.448 27.044 -9.640 1.00 52.09 184 LYS A N 1
ATOM 1471 C CA . LYS A 1 184 ? 8.568 27.883 -10.031 1.00 52.09 184 LYS A CA 1
ATOM 1472 C C . LYS A 1 184 ? 7.910 29.123 -10.611 1.00 52.09 184 LYS A C 1
ATOM 1474 O O . LYS A 1 184 ? 7.267 29.051 -11.658 1.00 52.09 184 LYS A O 1
ATOM 1479 N N . ALA A 1 185 ? 8.000 30.226 -9.878 1.00 52.50 185 ALA A N 1
ATOM 1480 C CA . ALA A 1 185 ? 7.679 31.525 -10.416 1.00 52.50 185 ALA A CA 1
ATOM 1481 C C . ALA A 1 185 ? 8.583 31.695 -11.639 1.00 52.50 185 ALA A C 1
ATOM 1483 O O . ALA A 1 185 ? 9.788 31.873 -11.480 1.00 52.50 185 ALA A O 1
ATOM 1484 N N . LEU A 1 186 ? 8.009 31.546 -12.837 1.00 51.03 186 LEU A N 1
ATOM 1485 C CA . LEU A 1 186 ? 8.669 31.931 -14.079 1.00 51.03 186 LEU A CA 1
ATOM 1486 C C . LEU A 1 186 ? 9.120 33.371 -13.874 1.00 51.03 186 LEU A C 1
ATOM 1488 O O . LEU A 1 186 ? 8.279 34.259 -13.669 1.00 51.03 186 LEU A O 1
ATOM 1492 N N . THR A 1 187 ? 10.430 33.589 -13.844 1.00 63.12 187 THR A N 1
ATOM 1493 C CA . THR A 1 187 ? 10.962 34.941 -13.748 1.00 63.12 187 THR A CA 1
ATOM 1494 C C . THR A 1 187 ? 10.603 35.664 -15.038 1.00 63.12 187 THR A C 1
ATOM 1496 O O . THR A 1 187 ? 10.491 35.059 -16.101 1.00 63.12 187 THR A O 1
ATOM 1499 N N . SER A 1 188 ? 10.384 36.973 -14.963 1.00 62.44 188 SER A N 1
ATOM 1500 C CA . SER A 1 188 ? 9.985 37.807 -16.106 1.00 62.44 188 SER A CA 1
ATOM 1501 C C . SER A 1 188 ? 10.932 37.710 -17.312 1.00 62.44 188 SER A C 1
ATOM 1503 O O . SER A 1 188 ? 10.514 38.027 -18.415 1.00 62.44 188 SER A O 1
ATOM 1505 N N . SER A 1 189 ? 12.156 37.211 -17.121 1.00 69.81 189 SER A N 1
ATOM 1506 C CA . SER A 1 189 ? 13.128 36.908 -18.177 1.00 69.81 189 SER A CA 1
ATOM 1507 C C . SER A 1 189 ? 12.795 35.685 -19.043 1.00 69.81 189 SER A C 1
ATOM 1509 O O . SER A 1 189 ? 13.439 35.489 -20.061 1.00 69.81 189 SER A O 1
ATOM 1511 N N . GLU A 1 190 ? 11.852 34.833 -18.634 1.00 53.06 190 GLU A N 1
ATOM 1512 C CA . GLU A 1 190 ? 11.443 33.621 -19.370 1.00 53.06 190 GLU A CA 1
ATOM 1513 C C . GLU A 1 190 ? 10.132 33.832 -20.157 1.00 53.06 190 GLU A C 1
ATOM 1515 O O . GLU A 1 190 ? 9.542 32.875 -20.656 1.00 53.06 190 GLU A O 1
ATOM 1520 N N . ARG A 1 191 ? 9.633 35.078 -20.223 1.00 56.66 191 ARG A N 1
ATOM 1521 C CA . ARG A 1 191 ? 8.386 35.459 -20.916 1.00 56.66 191 ARG A CA 1
ATOM 1522 C C . ARG A 1 191 ? 8.599 36.320 -22.171 1.00 56.66 191 ARG A C 1
ATOM 1524 O O . ARG A 1 191 ? 7.605 36.780 -22.730 1.00 56.66 191 ARG A O 1
ATOM 1531 N N . GLU A 1 192 ? 9.844 36.529 -22.590 1.00 54.53 192 GLU A N 1
ATOM 1532 C CA . GLU A 1 192 ? 10.220 37.166 -23.866 1.00 54.53 192 GLU A CA 1
ATOM 1533 C C . GLU A 1 192 ? 10.786 36.121 -24.829 1.00 54.53 192 GLU A C 1
ATOM 1535 O O . GLU A 1 192 ? 10.426 36.186 -26.026 1.00 54.53 192 GLU A O 1
#

Secondary structure (DSSP, 8-state):
-----SSTHHHHHHHHHHHHHHHHHHS---GGGHHHHHHHHHHHHHHHHHHHHHTT-HHHHHHHHHHHHHHHHHHHHH--HHHHHHHHHHHHHHHHHHHHTT-HHHHHHHHHHHHHHHHHHSPTTPPPP-HHHHHHHHHHHHTT-HHHHHHHHHHHHHHHHHHH-TT--GGGHHHHHHTS-------GGG--

Sequence (192 aa):
MRLLQETGYGLVTGDDYAVLAQRIAAIEGNDEDENDRSKILSDSYRFQGIIGSYLGTEKGVSCTKKWIELLVERIAKHQLKEDIDTLPIAYNEYGRALMRIPNEKKALRSWEVSSDIITKRTPPGELPFPFPWFHRALIYAFGGQADLADSLISPILEQRENKLGTDDTKTYEYVAKANRFPEKALTSSERE